Protein AF-A0A3D0MX48-F1 (afdb_monomer_lite)

Structure (mmCIF, N/CA/C/O backbone):
data_AF-A0A3D0MX48-F1
#
_entry.id   AF-A0A3D0MX48-F1
#
loop_
_atom_site.group_PDB
_atom_site.id
_atom_site.type_symbol
_atom_site.label_atom_id
_atom_site.label_alt_id
_atom_site.label_comp_id
_atom_site.label_asym_id
_atom_site.label_entity_id
_atom_site.label_seq_id
_atom_site.pdbx_PDB_ins_code
_atom_site.Cartn_x
_atom_site.Cartn_y
_atom_site.Cartn_z
_atom_site.occupancy
_atom_site.B_iso_or_equiv
_atom_site.auth_seq_id
_atom_site.auth_comp_id
_atom_site.auth_asym_id
_atom_site.auth_atom_id
_atom_site.pdbx_PDB_model_num
ATOM 1 N N . MET A 1 1 ? 54.622 -23.411 45.829 1.00 45.81 1 MET A N 1
ATOM 2 C CA . MET A 1 1 ? 53.976 -22.982 44.569 1.00 45.81 1 MET A CA 1
ATOM 3 C C . MET A 1 1 ? 52.462 -23.041 44.760 1.00 45.81 1 MET A C 1
ATOM 5 O O . MET A 1 1 ? 51.893 -24.121 44.685 1.00 45.81 1 MET A O 1
ATOM 9 N N . LYS A 1 2 ? 51.824 -21.923 45.138 1.00 39.81 2 LYS A N 1
ATOM 10 C CA . LYS A 1 2 ? 50.362 -21.826 45.314 1.00 39.81 2 LYS A CA 1
ATOM 11 C C . LYS A 1 2 ? 49.755 -21.328 43.997 1.00 39.81 2 LYS A C 1
ATOM 13 O O . LYS A 1 2 ? 50.201 -20.307 43.486 1.00 39.81 2 LYS A O 1
ATOM 18 N N . LYS A 1 3 ? 48.809 -22.085 43.435 1.00 43.53 3 LYS A N 1
ATOM 19 C CA . LYS A 1 3 ? 48.098 -21.767 42.186 1.00 43.53 3 LYS A CA 1
ATOM 20 C C . LYS A 1 3 ? 47.112 -20.619 42.439 1.00 43.53 3 LYS A C 1
ATOM 22 O O . LYS A 1 3 ? 46.356 -20.682 43.404 1.00 43.53 3 LYS A O 1
ATOM 27 N N . GLY A 1 4 ? 47.163 -19.579 41.609 1.00 43.06 4 GLY A N 1
ATOM 28 C CA . GLY A 1 4 ? 46.211 -18.468 41.624 1.00 43.06 4 GLY A CA 1
ATOM 29 C C . GLY A 1 4 ? 44.912 -18.845 40.911 1.00 43.06 4 GLY A C 1
ATOM 30 O O . GLY A 1 4 ? 44.951 -19.465 39.850 1.00 43.06 4 GLY A O 1
ATOM 31 N N . ASN A 1 5 ? 43.776 -18.471 41.500 1.00 51.56 5 ASN A N 1
ATOM 32 C CA . ASN A 1 5 ? 42.462 -18.565 40.871 1.00 51.56 5 ASN A CA 1
ATOM 33 C C . ASN A 1 5 ? 42.188 -17.255 40.125 1.00 51.56 5 ASN A C 1
ATOM 35 O O . ASN A 1 5 ? 42.058 -16.209 40.759 1.00 51.56 5 ASN A O 1
ATOM 39 N N . TYR A 1 6 ? 42.090 -17.312 38.798 1.00 53.03 6 TYR A N 1
ATOM 40 C CA . TYR A 1 6 ? 41.598 -16.199 37.988 1.00 53.03 6 TYR A CA 1
ATOM 41 C C . TYR A 1 6 ? 40.082 -16.332 37.832 1.00 53.03 6 TYR A C 1
ATOM 43 O O . TYR A 1 6 ? 39.585 -17.303 37.265 1.00 53.03 6 TYR A O 1
ATOM 51 N N . PHE A 1 7 ? 39.358 -15.358 38.377 1.00 49.44 7 PHE A N 1
ATOM 52 C CA . PHE A 1 7 ? 37.918 -15.186 38.218 1.00 49.44 7 PHE A CA 1
ATOM 53 C C . PHE A 1 7 ? 37.677 -14.535 36.845 1.00 49.44 7 PHE A C 1
ATOM 55 O O . PHE A 1 7 ? 38.072 -13.390 36.634 1.00 49.44 7 PHE A O 1
ATOM 62 N N . PHE A 1 8 ? 37.097 -15.267 35.894 1.00 47.69 8 PHE A N 1
ATOM 63 C CA . PHE A 1 8 ? 36.693 -14.733 34.587 1.00 47.69 8 PHE A CA 1
ATOM 64 C C . PHE A 1 8 ? 35.254 -14.205 34.707 1.00 47.69 8 PHE A C 1
ATOM 66 O O . PHE A 1 8 ? 34.365 -15.002 35.019 1.00 47.69 8 PHE A O 1
ATOM 73 N N . PRO A 1 9 ? 34.972 -12.906 34.498 1.00 51.47 9 PRO A N 1
ATOM 74 C CA . PRO A 1 9 ? 33.598 -12.433 34.464 1.00 51.47 9 PRO A CA 1
ATOM 75 C C . PRO A 1 9 ? 32.970 -12.868 33.136 1.00 51.47 9 PRO A C 1
ATOM 77 O O . PRO A 1 9 ? 33.475 -12.566 32.055 1.00 51.47 9 PRO A O 1
ATOM 80 N N . PHE A 1 10 ? 31.877 -13.618 33.228 1.00 46.97 10 PHE A N 1
ATOM 81 C CA . PHE A 1 10 ? 31.056 -14.009 32.090 1.00 46.97 10 PHE A CA 1
ATOM 82 C C . PHE A 1 10 ? 30.298 -12.765 31.604 1.00 46.97 10 PHE A C 1
ATOM 84 O O . PHE A 1 10 ? 29.353 -12.314 32.250 1.00 46.97 10 PHE A O 1
ATOM 91 N N . LEU A 1 11 ? 30.756 -12.164 30.504 1.00 47.59 11 LEU A N 1
ATOM 92 C CA . LEU A 1 11 ? 30.040 -11.092 29.820 1.00 47.59 11 LEU A CA 1
ATOM 93 C C . LEU A 1 11 ? 28.787 -11.709 29.183 1.00 47.59 11 LEU A C 1
ATOM 95 O O . LEU A 1 11 ? 28.877 -12.444 28.201 1.00 47.59 11 LEU A O 1
ATOM 99 N N . LEU A 1 12 ? 27.624 -11.455 29.780 1.00 47.31 12 LEU A N 1
ATOM 100 C CA . LEU A 1 12 ? 26.335 -11.889 29.253 1.00 47.31 12 LEU A CA 1
ATOM 101 C C . LEU A 1 12 ? 26.026 -11.050 28.003 1.00 47.31 12 LEU A C 1
ATOM 103 O O . LEU A 1 12 ? 25.605 -9.899 28.100 1.00 47.31 12 LEU A O 1
ATOM 107 N N . LEU A 1 13 ? 26.301 -11.606 26.822 1.00 46.66 13 LEU A N 1
ATOM 108 C CA . LEU A 1 13 ? 25.904 -11.020 25.545 1.00 46.66 13 LEU A CA 1
ATOM 109 C C . LEU A 1 13 ? 24.378 -11.155 25.428 1.00 46.66 13 LEU A C 1
ATOM 111 O O . LEU A 1 13 ? 23.859 -12.251 25.217 1.00 46.66 13 LEU A O 1
ATOM 115 N N . PHE A 1 14 ? 23.649 -10.057 25.610 1.00 49.59 14 PHE A N 1
ATOM 116 C CA . PHE A 1 14 ? 22.214 -10.013 25.347 1.00 49.59 14 PHE A CA 1
ATOM 117 C C . PHE A 1 14 ? 22.020 -10.004 23.825 1.00 49.59 14 PHE A C 1
ATOM 119 O O . PHE A 1 14 ? 22.127 -8.964 23.178 1.00 49.59 14 PHE A O 1
ATOM 126 N N . ALA A 1 15 ? 21.825 -11.181 23.231 1.00 49.38 15 ALA A N 1
ATOM 127 C CA . ALA A 1 15 ? 21.441 -11.288 21.832 1.00 49.38 15 ALA A CA 1
ATOM 1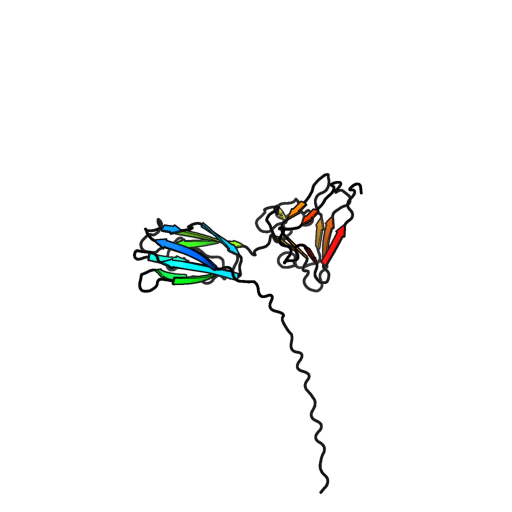28 C C . ALA A 1 15 ? 20.004 -10.765 21.692 1.00 49.38 15 ALA A C 1
ATOM 130 O O . ALA A 1 15 ? 19.046 -11.443 22.061 1.00 49.38 15 ALA A O 1
ATOM 131 N N . LEU A 1 16 ? 19.861 -9.538 21.187 1.00 45.16 16 LEU A N 1
ATOM 132 C CA . LEU A 1 16 ? 18.598 -9.039 20.655 1.00 45.16 16 LEU A CA 1
ATOM 133 C C . LEU A 1 16 ? 18.240 -9.907 19.446 1.00 45.16 16 LEU A C 1
ATOM 135 O O . LEU A 1 16 ? 18.724 -9.687 18.337 1.00 45.16 16 LEU A O 1
ATOM 139 N N . PHE A 1 17 ? 17.417 -10.925 19.674 1.00 40.16 17 PHE A N 1
ATOM 140 C CA . PHE A 1 17 ? 16.730 -11.625 18.602 1.00 40.16 17 PHE A CA 1
ATOM 141 C C . PHE A 1 17 ? 15.683 -10.667 18.030 1.00 40.16 17 PHE A C 1
ATOM 143 O O . PHE A 1 17 ? 14.542 -10.636 18.479 1.00 40.16 17 PHE A O 1
ATOM 150 N N . PHE A 1 18 ? 16.075 -9.864 17.040 1.00 45.44 18 PHE A N 1
ATOM 151 C CA . PHE A 1 18 ? 15.107 -9.326 16.096 1.00 45.44 18 PHE A CA 1
ATOM 152 C C . PHE A 1 18 ? 14.572 -10.522 15.315 1.00 45.44 18 PHE A C 1
ATOM 154 O O . PHE A 1 18 ? 15.223 -11.028 14.404 1.00 45.44 18 PHE A O 1
ATOM 161 N N . SER A 1 19 ? 13.409 -11.029 15.713 1.00 38.38 19 SER A N 1
ATOM 162 C CA . SER A 1 19 ? 12.614 -11.915 14.873 1.00 38.38 19 SER A CA 1
ATOM 163 C C . SER A 1 19 ? 12.242 -11.130 13.617 1.00 38.38 19 SER A C 1
ATOM 165 O O . SER A 1 19 ? 11.281 -10.364 13.612 1.00 38.38 19 SER A O 1
ATOM 167 N N . SER A 1 20 ? 13.052 -11.265 12.565 1.00 40.75 20 SER A N 1
ATOM 168 C CA . SER A 1 20 ? 12.705 -10.785 11.236 1.00 40.75 20 SER A CA 1
ATOM 169 C C . SER A 1 20 ? 11.479 -11.570 10.798 1.00 40.75 20 SER A C 1
ATOM 171 O O . SER A 1 20 ? 11.572 -12.770 10.529 1.00 40.75 20 SER A O 1
ATOM 173 N N . ASN A 1 21 ? 10.325 -10.908 10.772 1.00 39.50 21 ASN A N 1
ATOM 174 C CA . ASN A 1 21 ? 9.162 -11.431 10.078 1.00 39.50 21 ASN A CA 1
ATOM 175 C C . ASN A 1 21 ? 9.608 -11.712 8.641 1.00 39.50 21 ASN A C 1
ATOM 177 O O . ASN A 1 21 ? 9.997 -10.793 7.922 1.00 39.50 21 ASN A O 1
ATOM 181 N N . LEU A 1 22 ? 9.625 -12.986 8.252 1.00 40.41 22 LEU A N 1
ATOM 182 C CA . LEU A 1 22 ? 9.816 -13.377 6.864 1.00 40.41 22 LEU A CA 1
ATOM 183 C C . LEU A 1 22 ? 8.555 -12.935 6.116 1.00 40.41 22 LEU A C 1
ATOM 185 O O . LEU A 1 22 ? 7.595 -13.691 6.003 1.00 40.41 22 LEU A O 1
ATOM 189 N N . ALA A 1 23 ? 8.526 -11.683 5.662 1.00 47.00 23 ALA A N 1
ATOM 190 C CA . ALA A 1 23 ? 7.620 -11.294 4.600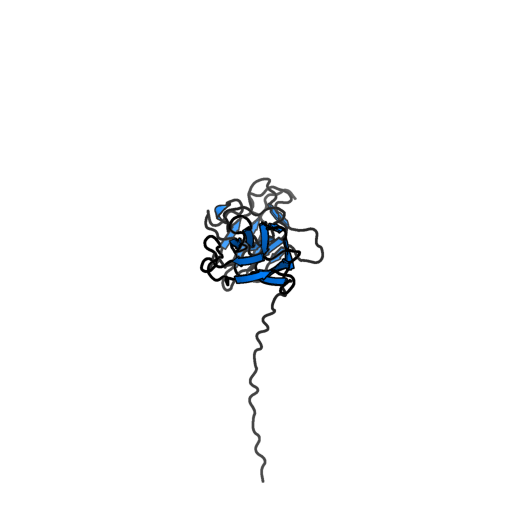 1.00 47.00 23 ALA A CA 1
ATOM 191 C C . ALA A 1 23 ? 8.098 -12.039 3.349 1.00 47.00 23 ALA A C 1
ATOM 193 O O . ALA A 1 23 ? 9.225 -11.840 2.892 1.00 47.00 23 ALA A O 1
ATOM 194 N N . PHE A 1 24 ? 7.289 -12.967 2.843 1.00 52.50 24 PHE A N 1
ATOM 195 C CA . PHE A 1 24 ? 7.551 -13.569 1.544 1.00 52.50 24 PHE A CA 1
ATOM 196 C C . PHE A 1 24 ? 7.502 -12.448 0.499 1.00 52.50 24 PHE A C 1
ATOM 198 O O . PHE A 1 24 ? 6.452 -11.849 0.295 1.00 52.50 24 PHE A O 1
ATOM 205 N N . SER A 1 25 ? 8.640 -12.141 -0.125 1.00 70.69 25 SER A N 1
ATOM 206 C CA . SER A 1 25 ? 8.693 -11.241 -1.281 1.00 70.69 25 SER A CA 1
ATOM 207 C C . SER A 1 25 ? 7.967 -11.917 -2.443 1.00 70.69 25 SER A C 1
ATOM 209 O O . SER A 1 25 ? 8.373 -13.005 -2.868 1.00 70.69 25 SER A O 1
ATOM 211 N N . THR A 1 26 ? 6.882 -11.318 -2.940 1.00 88.19 26 THR A N 1
ATOM 212 C CA . THR A 1 26 ? 6.223 -11.815 -4.152 1.00 88.19 26 THR A CA 1
ATOM 213 C C . THR A 1 26 ? 7.023 -11.351 -5.362 1.00 88.19 26 THR A C 1
ATOM 215 O O . THR A 1 26 ? 7.429 -10.192 -5.440 1.00 88.19 26 THR A O 1
ATOM 218 N N . ILE A 1 27 ? 7.262 -12.251 -6.320 1.00 94.81 27 ILE A N 1
ATOM 219 C CA . ILE A 1 27 ? 7.874 -11.892 -7.603 1.00 94.81 27 ILE A CA 1
ATOM 220 C C . ILE A 1 27 ? 6.762 -11.636 -8.618 1.00 94.81 27 ILE A C 1
ATOM 222 O O . ILE A 1 27 ? 6.051 -12.561 -9.013 1.00 94.81 27 ILE A O 1
ATOM 226 N N . HIS A 1 28 ? 6.652 -10.397 -9.086 1.00 95.50 28 HIS A N 1
ATOM 227 C CA . HIS A 1 28 ? 5.746 -10.000 -10.164 1.00 95.50 28 HIS A CA 1
ATOM 228 C C . HIS A 1 28 ? 6.514 -9.929 -11.477 1.00 95.50 28 HIS A C 1
ATOM 230 O O . HIS A 1 28 ? 7.563 -9.296 -11.540 1.00 95.50 28 HIS A O 1
ATOM 236 N N . THR A 1 29 ? 6.016 -10.570 -12.535 1.00 98.50 29 THR A N 1
ATOM 237 C CA . THR A 1 29 ? 6.703 -10.582 -13.838 1.00 98.50 29 THR A CA 1
ATOM 238 C C . THR A 1 29 ? 6.063 -9.600 -14.814 1.00 98.50 29 THR A C 1
ATOM 240 O O . THR A 1 29 ? 4.853 -9.638 -15.024 1.00 98.50 29 THR A O 1
ATOM 243 N N . ILE A 1 30 ? 6.895 -8.771 -15.443 1.00 98.75 30 ILE A N 1
ATOM 244 C CA . ILE A 1 30 ? 6.555 -7.887 -16.557 1.00 98.75 30 ILE A CA 1
ATOM 245 C C . ILE A 1 30 ? 7.283 -8.398 -17.800 1.00 98.75 30 ILE A C 1
ATOM 247 O O . ILE A 1 30 ? 8.513 -8.369 -17.871 1.00 98.75 30 ILE A O 1
ATOM 251 N N . ASN A 1 31 ? 6.530 -8.857 -18.793 1.00 98.75 31 ASN A N 1
ATOM 252 C CA . ASN A 1 31 ? 7.082 -9.286 -20.073 1.00 98.75 31 ASN A CA 1
ATOM 253 C C . ASN A 1 31 ? 7.457 -8.072 -20.933 1.00 98.75 31 ASN A C 1
ATOM 255 O O . ASN A 1 31 ? 6.715 -7.090 -20.987 1.00 98.75 31 ASN A O 1
ATOM 259 N N . VAL A 1 32 ? 8.601 -8.159 -21.613 1.00 98.69 32 VAL A N 1
ATOM 260 C CA . VAL A 1 32 ? 9.170 -7.105 -22.461 1.00 98.69 32 VAL A CA 1
ATOM 261 C C . VAL A 1 32 ? 9.282 -7.630 -23.895 1.00 98.69 32 VAL A C 1
ATOM 263 O O . VAL A 1 32 ? 10.135 -8.471 -24.188 1.00 98.69 32 VAL A O 1
ATOM 266 N N . SER A 1 33 ? 8.407 -7.150 -24.777 1.00 97.94 33 SER A N 1
ATOM 267 C CA . SER A 1 33 ? 8.339 -7.542 -26.198 1.00 97.94 33 SER A CA 1
ATOM 268 C C . SER A 1 33 ? 7.567 -6.524 -27.012 1.00 97.94 33 SER A C 1
ATOM 270 O O . SER A 1 33 ? 6.744 -5.801 -26.458 1.00 97.94 33 SER A O 1
ATOM 272 N N . SER A 1 34 ? 7.725 -6.543 -28.338 1.00 95.00 34 SER A N 1
ATOM 273 C CA . SER A 1 34 ? 6.809 -5.856 -29.267 1.00 95.00 34 SER A CA 1
ATOM 274 C C . SER A 1 34 ? 6.551 -4.376 -28.923 1.00 95.00 34 SER A C 1
ATOM 276 O O . SER A 1 34 ? 5.456 -3.861 -29.139 1.00 95.00 34 SER A O 1
ATOM 278 N N . ASN A 1 35 ? 7.565 -3.687 -28.388 1.00 96.81 35 ASN A N 1
ATOM 279 C CA . ASN A 1 35 ? 7.497 -2.301 -27.905 1.00 96.81 35 ASN A CA 1
ATOM 280 C C . ASN A 1 35 ? 6.476 -2.058 -26.770 1.00 96.81 35 ASN A C 1
ATOM 282 O O . ASN A 1 35 ? 5.952 -0.953 -26.645 1.00 96.81 35 ASN A O 1
ATOM 286 N N . VAL A 1 36 ? 6.184 -3.069 -25.947 1.00 98.00 36 VAL A N 1
ATOM 287 C CA . VAL A 1 36 ? 5.190 -3.021 -24.863 1.00 98.00 36 VAL A CA 1
ATOM 288 C C . VAL A 1 36 ? 5.721 -3.722 -23.605 1.00 98.00 36 VAL A C 1
ATOM 290 O O . VAL A 1 36 ? 6.440 -4.722 -23.681 1.00 98.00 36 VAL A O 1
ATOM 293 N N . PHE A 1 37 ? 5.356 -3.192 -22.436 1.00 98.75 37 PHE A N 1
ATOM 294 C CA . PHE A 1 37 ? 5.479 -3.880 -21.150 1.00 98.75 37 PHE A CA 1
ATOM 295 C C . PHE A 1 37 ? 4.153 -4.573 -20.821 1.00 98.75 37 PHE A C 1
ATOM 297 O O . PHE A 1 37 ? 3.092 -3.982 -21.001 1.00 98.75 37 PHE A O 1
ATOM 304 N N . THR A 1 38 ? 4.168 -5.831 -20.381 1.00 98.31 38 THR A N 1
ATOM 305 C CA . THR A 1 38 ? 2.930 -6.560 -20.055 1.00 98.31 38 THR A CA 1
ATOM 306 C C . THR A 1 38 ? 3.030 -7.270 -18.702 1.00 98.31 38 THR A C 1
ATOM 308 O O . THR A 1 38 ? 3.776 -8.247 -18.603 1.00 98.31 38 THR A O 1
ATOM 311 N N . PRO A 1 39 ? 2.258 -6.843 -17.685 1.00 98.44 39 PRO A N 1
ATOM 312 C CA . PRO A 1 39 ? 1.391 -5.656 -17.691 1.00 98.44 39 PRO A CA 1
ATOM 313 C C . PRO A 1 39 ? 2.201 -4.344 -17.765 1.00 98.44 39 PRO A C 1
ATOM 315 O O . PRO A 1 39 ? 3.358 -4.305 -17.355 1.00 98.44 39 PRO A O 1
ATOM 318 N N . ASP A 1 40 ? 1.595 -3.279 -18.290 1.00 97.00 40 ASP A N 1
ATOM 319 C CA . ASP A 1 40 ? 2.146 -1.914 -18.289 1.00 97.00 40 ASP A CA 1
ATOM 320 C C . ASP A 1 40 ? 1.737 -1.123 -17.036 1.00 97.00 40 ASP A C 1
ATOM 322 O O . ASP A 1 40 ? 2.347 -0.108 -16.717 1.00 97.00 40 ASP A O 1
ATOM 326 N N . ASN A 1 41 ? 0.743 -1.599 -16.286 1.00 96.31 41 ASN A N 1
ATOM 327 C CA . ASN A 1 41 ? 0.375 -1.096 -14.971 1.00 96.31 41 ASN A CA 1
ATOM 328 C C . ASN A 1 41 ? 0.380 -2.238 -13.953 1.00 96.31 41 ASN A C 1
ATOM 330 O O . ASN A 1 41 ? -0.336 -3.227 -14.116 1.00 96.31 41 ASN A O 1
ATOM 334 N N . LEU A 1 42 ? 1.179 -2.097 -12.900 1.00 95.56 42 LEU A N 1
ATOM 335 C CA . LEU A 1 42 ? 1.347 -3.123 -11.880 1.00 95.56 42 LEU A CA 1
ATOM 336 C C . LEU A 1 42 ? 1.206 -2.515 -10.482 1.00 95.56 42 LEU A C 1
ATOM 338 O O . LEU A 1 42 ? 1.859 -1.528 -10.155 1.00 95.56 42 LEU A O 1
ATOM 342 N N . ASN A 1 43 ? 0.383 -3.134 -9.639 1.00 89.19 43 ASN A N 1
ATOM 343 C CA . ASN A 1 43 ? 0.310 -2.810 -8.216 1.00 89.19 43 ASN A CA 1
ATOM 344 C C . ASN A 1 43 ? 1.124 -3.840 -7.433 1.00 89.19 43 ASN A C 1
ATOM 346 O O . ASN A 1 43 ? 0.958 -5.041 -7.642 1.00 89.19 43 ASN A O 1
ATOM 350 N N . VAL A 1 44 ? 1.983 -3.364 -6.539 1.00 89.50 44 VAL A N 1
ATOM 351 C CA . VAL A 1 44 ? 2.876 -4.193 -5.720 1.00 89.50 44 VAL A CA 1
ATOM 352 C C . VAL A 1 44 ? 2.911 -3.684 -4.287 1.00 89.50 44 VAL A C 1
ATOM 354 O O . VAL A 1 44 ? 2.411 -2.598 -3.976 1.00 89.50 44 VAL A O 1
ATOM 357 N N . ILE A 1 45 ? 3.527 -4.463 -3.409 1.00 88.25 45 ILE A N 1
ATOM 358 C CA . ILE A 1 45 ? 3.771 -4.089 -2.022 1.00 88.25 45 ILE A CA 1
ATOM 359 C C . ILE A 1 45 ? 5.271 -3.853 -1.818 1.00 88.25 45 ILE A C 1
ATOM 361 O O . ILE A 1 45 ? 6.103 -4.512 -2.436 1.00 88.25 45 ILE A O 1
ATOM 365 N N . VAL A 1 46 ? 5.637 -2.908 -0.952 1.00 86.50 46 VAL A N 1
ATOM 366 C CA . VAL A 1 46 ? 7.023 -2.725 -0.503 1.00 86.50 46 VAL A CA 1
ATOM 367 C C . VAL A 1 46 ? 7.565 -4.051 0.042 1.00 86.50 46 VAL A C 1
ATOM 369 O O . VAL A 1 46 ? 6.983 -4.662 0.934 1.00 86.50 46 VAL A O 1
ATOM 372 N N . GLY A 1 47 ? 8.694 -4.489 -0.504 1.00 86.31 47 GLY A N 1
ATOM 373 C CA . GLY A 1 47 ? 9.311 -5.790 -0.271 1.00 86.31 47 GLY A CA 1
ATOM 374 C C . GLY A 1 47 ? 9.131 -6.771 -1.432 1.00 86.31 47 GLY A C 1
ATOM 375 O O . GLY A 1 47 ? 9.894 -7.734 -1.514 1.00 86.31 47 GLY A O 1
ATOM 376 N N . ASP A 1 48 ? 8.187 -6.539 -2.348 1.00 92.38 48 ASP A N 1
ATOM 377 C CA . ASP A 1 48 ? 8.043 -7.337 -3.567 1.00 92.38 48 ASP A CA 1
ATOM 378 C C . ASP A 1 48 ? 9.211 -7.114 -4.537 1.00 92.38 48 ASP A C 1
ATOM 380 O O . ASP A 1 48 ? 9.891 -6.085 -4.528 1.00 92.38 48 ASP A O 1
ATOM 384 N N . THR A 1 49 ? 9.417 -8.091 -5.417 1.00 96.25 49 THR A N 1
ATOM 385 C CA . THR A 1 49 ? 10.375 -8.006 -6.520 1.00 96.25 49 THR A CA 1
ATOM 386 C C . THR A 1 49 ? 9.628 -7.901 -7.846 1.00 96.25 49 THR A C 1
ATOM 388 O O . THR A 1 49 ? 8.796 -8.746 -8.171 1.00 96.25 49 THR A O 1
ATOM 391 N N . VAL A 1 50 ? 9.951 -6.895 -8.653 1.00 98.25 50 VAL A N 1
ATOM 392 C CA . VAL A 1 50 ? 9.480 -6.772 -10.036 1.00 98.25 50 VAL A CA 1
ATOM 393 C C . VAL A 1 50 ? 10.539 -7.347 -10.968 1.00 98.25 50 VAL A C 1
ATOM 395 O O . VAL A 1 50 ? 11.651 -6.830 -11.059 1.00 98.25 50 VAL A O 1
ATOM 398 N N . ARG A 1 51 ? 10.193 -8.425 -11.672 1.00 98.56 51 ARG A N 1
ATOM 399 C CA . ARG A 1 51 ? 11.026 -9.074 -12.682 1.00 98.56 51 ARG A CA 1
ATOM 400 C C . ARG A 1 51 ? 10.609 -8.620 -14.072 1.00 98.56 51 ARG A C 1
ATOM 402 O O . ARG A 1 51 ? 9.547 -8.994 -14.560 1.00 98.56 51 ARG A O 1
ATOM 409 N N . PHE A 1 52 ? 11.486 -7.903 -14.753 1.00 98.81 52 PHE A N 1
ATOM 410 C CA . PHE A 1 52 ? 11.383 -7.680 -16.186 1.00 98.81 52 PHE A CA 1
ATOM 411 C C . PHE A 1 52 ? 11.934 -8.903 -16.917 1.00 98.81 52 PHE A C 1
ATOM 413 O O . PHE A 1 52 ? 13.086 -9.288 -16.719 1.00 98.81 52 PHE A O 1
ATOM 420 N N . GLN A 1 53 ? 11.107 -9.520 -17.756 1.00 98.75 53 GLN A N 1
ATOM 421 C CA . GLN A 1 53 ? 11.434 -10.713 -18.528 1.00 98.75 53 GLN A CA 1
ATOM 422 C C . GLN A 1 53 ? 11.430 -10.362 -20.015 1.00 98.75 53 GLN A C 1
ATOM 424 O O . GLN A 1 53 ? 10.385 -10.081 -20.598 1.00 98.75 53 GLN A O 1
ATOM 429 N N . TRP A 1 54 ? 12.600 -10.393 -20.644 1.00 98.69 54 TRP A N 1
ATOM 430 C CA . TRP A 1 54 ? 12.719 -10.252 -22.089 1.00 98.69 54 TRP A CA 1
ATOM 431 C C . TRP A 1 54 ? 12.068 -11.439 -22.792 1.00 98.69 54 TRP A C 1
ATOM 433 O O . TRP A 1 54 ? 12.289 -12.593 -22.404 1.00 98.69 54 TRP A O 1
ATOM 443 N N . ILE A 1 55 ? 11.307 -11.137 -23.840 1.00 98.56 55 ILE A N 1
ATOM 444 C CA . ILE A 1 55 ? 10.679 -12.119 -24.721 1.00 98.56 55 ILE A CA 1
ATOM 445 C C . ILE A 1 55 ? 11.225 -11.976 -26.147 1.00 98.56 55 ILE A C 1
ATOM 447 O O . ILE A 1 55 ? 11.648 -12.971 -26.733 1.00 98.56 55 ILE A O 1
ATOM 451 N N . ASP A 1 56 ? 11.253 -10.758 -26.700 1.00 97.62 56 ASP A N 1
ATOM 452 C CA . ASP A 1 56 ? 11.794 -10.483 -28.035 1.00 97.62 56 ASP A CA 1
ATOM 453 C C . ASP A 1 56 ? 12.334 -9.050 -28.188 1.00 97.62 56 ASP A C 1
ATOM 455 O O . ASP A 1 56 ? 12.214 -8.212 -27.296 1.00 97.62 56 ASP A O 1
ATOM 459 N N . GLY A 1 57 ? 12.988 -8.787 -29.324 1.00 96.69 57 GLY A N 1
ATOM 460 C CA . GLY A 1 57 ? 13.458 -7.452 -29.696 1.00 96.69 57 GLY A CA 1
ATOM 461 C C . GLY A 1 57 ? 14.692 -6.966 -28.930 1.00 96.69 57 GLY A C 1
ATOM 462 O O . GLY A 1 57 ? 15.416 -7.737 -28.300 1.00 96.69 57 GLY A O 1
ATOM 463 N N . PHE A 1 58 ? 14.949 -5.664 -29.021 1.00 97.62 58 PHE A N 1
ATOM 464 C CA . PHE A 1 58 ? 15.932 -4.960 -28.199 1.00 97.62 58 PHE A CA 1
ATOM 465 C C . PHE A 1 58 ? 15.210 -3.841 -27.461 1.00 97.62 58 PHE A C 1
ATOM 467 O O . PHE A 1 58 ? 14.632 -2.952 -28.089 1.00 97.62 58 PHE A O 1
ATOM 474 N N . HIS A 1 59 ? 15.250 -3.881 -26.136 1.00 98.50 59 HIS A N 1
ATOM 475 C CA . HIS A 1 59 ? 14.553 -2.929 -25.282 1.00 98.50 59 HIS A CA 1
ATOM 476 C C . HIS A 1 59 ? 15.437 -2.514 -24.104 1.00 98.50 59 HIS A C 1
ATOM 478 O O . HIS A 1 59 ? 16.512 -3.071 -23.883 1.00 98.50 59 HIS A O 1
ATOM 484 N N . THR A 1 60 ? 14.961 -1.551 -23.324 1.00 98.69 60 THR A N 1
ATOM 485 C CA . THR A 1 60 ? 15.461 -1.268 -21.978 1.00 98.69 60 THR A CA 1
ATOM 486 C C . THR A 1 60 ? 14.289 -1.213 -21.002 1.00 98.69 60 THR A C 1
ATOM 488 O O . THR A 1 60 ? 13.131 -1.093 -21.410 1.00 98.69 60 THR A O 1
ATOM 491 N N . THR A 1 61 ? 14.591 -1.315 -19.715 1.00 98.69 61 THR A N 1
ATOM 492 C CA . THR A 1 61 ? 13.728 -0.861 -18.626 1.00 98.69 61 THR A CA 1
ATOM 493 C C . THR A 1 61 ? 14.502 0.197 -17.854 1.00 98.69 61 THR A C 1
ATOM 495 O O . THR A 1 61 ? 15.579 -0.073 -17.324 1.00 98.69 61 THR A O 1
ATOM 498 N N . THR A 1 62 ? 13.982 1.418 -17.860 1.00 98.81 62 THR A N 1
ATOM 499 C CA . THR A 1 62 ? 14.669 2.598 -17.342 1.00 98.81 62 THR A CA 1
ATOM 500 C C . THR A 1 62 ? 13.697 3.393 -16.482 1.00 98.81 62 THR A C 1
ATOM 502 O O . THR A 1 62 ? 12.658 3.841 -16.967 1.00 98.81 62 THR A O 1
ATOM 505 N N . CYS A 1 63 ? 14.037 3.582 -15.214 1.00 98.62 63 CYS A N 1
ATOM 506 C CA . CYS A 1 63 ? 13.339 4.450 -14.273 1.00 98.62 63 CYS A CA 1
ATOM 507 C C . CYS A 1 63 ? 14.370 5.340 -13.589 1.00 98.62 63 CYS A C 1
ATOM 509 O O . CYS A 1 63 ? 14.717 5.164 -12.421 1.00 98.62 63 CYS A O 1
ATOM 511 N N . ASP A 1 64 ? 14.890 6.279 -14.365 1.00 98.44 64 ASP A N 1
ATOM 512 C CA . ASP A 1 64 ? 15.833 7.279 -13.902 1.00 98.44 64 ASP A CA 1
ATOM 513 C C . ASP A 1 64 ? 15.563 8.573 -14.686 1.00 98.44 64 ASP A C 1
ATOM 515 O O . ASP A 1 64 ? 15.852 8.629 -15.890 1.00 98.44 64 ASP A O 1
ATOM 519 N N . PRO A 1 65 ? 15.018 9.624 -14.043 1.00 97.56 65 PRO A N 1
ATOM 520 C CA . PRO A 1 65 ? 14.734 10.890 -14.714 1.00 97.56 65 PRO A CA 1
ATOM 521 C C . PRO A 1 65 ? 15.989 11.580 -15.270 1.00 97.56 65 PRO A C 1
ATOM 523 O O . PRO A 1 65 ? 15.859 12.438 -16.145 1.00 97.56 65 PRO A O 1
ATOM 526 N N . MET A 1 66 ? 17.192 11.229 -14.797 1.00 97.75 66 MET A N 1
ATOM 527 C CA . MET A 1 66 ? 18.457 11.738 -15.336 1.00 97.75 66 MET A CA 1
ATOM 528 C C . MET A 1 66 ? 18.861 11.051 -16.645 1.00 97.75 66 MET A C 1
ATOM 530 O O . MET A 1 66 ? 19.586 11.650 -17.441 1.00 97.75 66 MET A O 1
ATOM 534 N N . ILE A 1 67 ? 18.393 9.823 -16.882 1.00 98.19 67 ILE A N 1
ATOM 535 C CA . ILE A 1 67 ? 18.700 9.031 -18.081 1.00 98.19 67 ILE A CA 1
ATOM 536 C C . ILE A 1 67 ? 17.572 9.131 -19.115 1.00 98.19 67 ILE A C 1
ATOM 538 O O . ILE A 1 67 ? 17.835 9.298 -20.307 1.00 98.19 67 ILE A O 1
ATOM 542 N N . LEU A 1 68 ? 16.315 9.038 -18.675 1.00 98.31 68 LEU A N 1
ATOM 543 C CA . LEU A 1 68 ? 15.134 9.100 -19.531 1.00 98.31 68 LEU A CA 1
ATOM 544 C C . LEU A 1 68 ? 14.137 10.120 -18.977 1.00 98.31 68 LEU A C 1
ATOM 546 O O . LEU A 1 68 ? 13.330 9.825 -18.093 1.00 98.31 68 LEU A O 1
ATOM 550 N N . ALA A 1 69 ? 14.191 11.337 -19.519 1.00 98.12 69 ALA A N 1
ATOM 551 C CA . ALA A 1 69 ? 13.334 12.436 -19.093 1.00 98.12 69 ALA A CA 1
ATOM 552 C C . ALA A 1 69 ? 11.841 12.075 -19.222 1.00 98.12 69 ALA A C 1
ATOM 554 O O . ALA A 1 69 ? 11.372 11.673 -20.290 1.00 98.12 69 ALA A O 1
ATOM 555 N N . GLY A 1 70 ? 11.097 12.266 -18.129 1.00 96.00 70 GLY A N 1
ATOM 556 C CA . GLY A 1 70 ? 9.675 11.925 -18.014 1.00 96.00 70 GLY A CA 1
ATOM 557 C C . GLY A 1 70 ? 9.396 10.620 -17.261 1.00 96.00 70 GLY A C 1
ATOM 558 O O . GLY A 1 70 ? 8.245 10.370 -16.917 1.00 96.00 70 GLY A O 1
ATOM 559 N N . THR A 1 71 ? 10.428 9.832 -16.948 1.00 98.50 71 THR A N 1
ATOM 560 C CA . THR A 1 71 ? 10.347 8.794 -15.910 1.00 98.50 71 THR A CA 1
ATOM 561 C C . THR A 1 71 ? 10.430 9.420 -14.514 1.00 98.50 71 THR A C 1
ATOM 563 O O . THR A 1 71 ? 10.847 10.572 -14.367 1.00 98.50 71 THR A O 1
ATOM 566 N N . SER A 1 72 ? 10.005 8.695 -13.480 1.00 97.88 72 SER A N 1
ATOM 567 C CA . SER A 1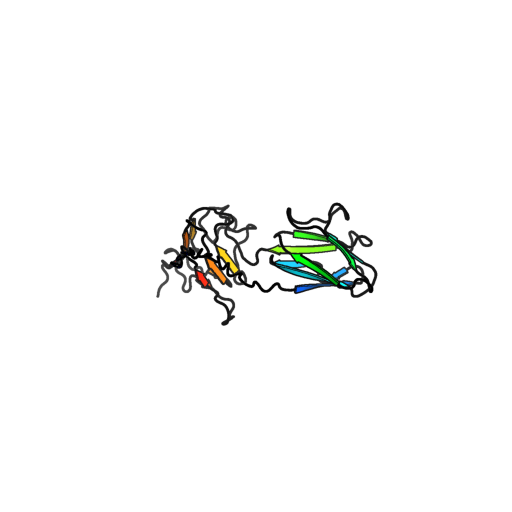 72 ? 10.051 9.170 -12.090 1.00 97.88 72 SER A CA 1
ATOM 568 C C . SER A 1 72 ? 9.963 8.017 -11.102 1.00 97.88 72 SER A C 1
ATOM 570 O O . SER A 1 72 ? 9.285 7.034 -11.375 1.00 97.88 72 SER A O 1
ATOM 572 N N . HIS A 1 73 ? 10.540 8.179 -9.918 1.00 97.19 73 HIS A N 1
ATOM 573 C CA . HIS A 1 73 ? 10.398 7.252 -8.797 1.00 97.19 73 HIS A CA 1
ATOM 574 C C . HIS A 1 73 ? 10.226 8.034 -7.482 1.00 97.19 73 HIS A C 1
ATOM 576 O O . HIS A 1 73 ? 10.561 9.225 -7.435 1.00 97.19 73 HIS A O 1
ATOM 582 N N . PRO A 1 74 ? 9.713 7.405 -6.408 1.00 92.31 74 PRO A N 1
ATOM 583 C CA . PRO A 1 74 ? 9.618 8.039 -5.097 1.00 92.31 74 PRO A CA 1
ATOM 584 C C . PRO A 1 74 ? 10.990 8.476 -4.564 1.00 92.31 74 PRO A C 1
ATOM 586 O O . PRO A 1 74 ? 12.021 7.862 -4.856 1.00 92.31 74 PRO A O 1
ATOM 589 N N . ILE A 1 75 ? 11.007 9.533 -3.746 1.00 86.56 75 ILE A N 1
ATOM 590 C CA . ILE A 1 75 ? 12.225 9.983 -3.059 1.00 86.56 75 ILE A CA 1
ATOM 591 C C . ILE A 1 75 ? 12.731 8.855 -2.155 1.00 86.56 75 ILE A C 1
ATOM 593 O O . ILE A 1 75 ? 11.970 8.296 -1.371 1.00 86.56 75 ILE A O 1
ATOM 597 N N . GLY A 1 76 ? 14.026 8.552 -2.251 1.00 86.00 76 GLY A N 1
ATOM 598 C CA . GLY A 1 76 ? 14.664 7.479 -1.487 1.00 86.00 76 GLY A CA 1
ATOM 599 C C . GLY A 1 76 ? 14.601 6.106 -2.156 1.00 86.00 76 GLY A C 1
ATOM 600 O O . GLY A 1 76 ? 15.249 5.189 -1.664 1.00 86.00 76 GLY A O 1
ATOM 601 N N . ALA A 1 77 ? 13.867 5.960 -3.265 1.00 92.75 77 ALA A N 1
ATOM 602 C CA . ALA A 1 77 ? 13.948 4.768 -4.096 1.00 92.75 77 ALA A CA 1
ATOM 603 C C . ALA A 1 77 ? 15.187 4.831 -4.998 1.00 92.75 77 ALA A C 1
ATOM 605 O O . ALA A 1 77 ? 15.504 5.898 -5.535 1.00 92.75 77 ALA A O 1
ATOM 606 N N . ASP A 1 78 ? 15.855 3.695 -5.192 1.00 95.94 78 ASP A N 1
ATOM 607 C CA . ASP A 1 78 ? 16.980 3.606 -6.122 1.00 95.94 78 ASP A CA 1
ATOM 608 C C . ASP A 1 78 ? 16.470 3.679 -7.576 1.00 95.94 78 ASP A C 1
ATOM 610 O O . ASP A 1 78 ? 15.527 2.949 -7.914 1.00 95.94 78 ASP A O 1
ATOM 614 N N . PRO A 1 79 ? 17.065 4.525 -8.443 1.00 97.94 79 PRO A N 1
ATOM 615 C CA . PRO A 1 79 ? 16.775 4.521 -9.874 1.00 97.94 79 PRO A CA 1
ATOM 616 C C . PRO A 1 79 ? 17.370 3.281 -10.556 1.00 97.94 79 PRO A C 1
ATOM 618 O O . PRO A 1 79 ? 18.280 2.637 -10.026 1.00 97.94 79 PRO A O 1
ATOM 621 N N . TRP A 1 80 ? 16.911 2.970 -11.770 1.00 98.69 80 TRP A N 1
ATOM 622 C CA . TRP A 1 80 ? 17.528 1.918 -12.582 1.00 98.69 80 TRP A CA 1
ATOM 623 C C . TRP A 1 80 ? 17.554 2.211 -14.079 1.00 98.69 80 TRP A C 1
ATOM 625 O O . TRP A 1 80 ? 16.717 2.938 -14.614 1.00 98.69 80 TRP A O 1
ATOM 635 N N . ASP A 1 81 ? 18.495 1.560 -14.759 1.00 98.69 81 ASP A N 1
ATOM 636 C CA . ASP A 1 81 ? 18.577 1.473 -16.213 1.00 98.69 81 ASP A CA 1
ATOM 637 C C . ASP A 1 81 ? 19.174 0.117 -16.609 1.00 98.69 81 ASP A C 1
ATOM 639 O O . ASP A 1 81 ? 20.285 -0.228 -16.197 1.00 98.69 81 ASP A O 1
ATOM 643 N N . ALA A 1 82 ? 18.425 -0.684 -17.365 1.00 98.56 82 ALA A N 1
ATOM 644 C CA . ALA A 1 82 ? 18.839 -2.028 -17.750 1.00 98.56 82 ALA A CA 1
ATOM 645 C C . ALA A 1 82 ? 18.436 -2.373 -19.185 1.00 98.56 82 ALA A C 1
ATOM 647 O O . ALA A 1 82 ? 17.304 -2.146 -19.612 1.00 98.56 82 ALA A O 1
ATOM 648 N N . VAL A 1 83 ? 19.360 -2.990 -19.925 1.00 98.56 83 VAL A N 1
ATOM 649 C CA . VAL A 1 83 ? 19.111 -3.518 -21.273 1.00 98.56 83 VAL A CA 1
ATOM 650 C C . VAL A 1 83 ? 18.344 -4.836 -21.191 1.00 98.56 83 VAL A C 1
ATOM 652 O O . VAL A 1 83 ? 18.747 -5.746 -20.471 1.00 98.56 83 VAL A O 1
ATOM 655 N N . MET A 1 84 ? 17.312 -4.981 -22.019 1.00 98.50 84 MET A N 1
ATOM 656 C CA . MET A 1 84 ? 16.517 -6.197 -22.187 1.00 98.50 84 MET A CA 1
ATOM 657 C C . MET A 1 84 ? 16.753 -6.768 -23.590 1.00 98.50 84 MET A C 1
ATOM 659 O O . MET A 1 84 ? 16.357 -6.177 -24.599 1.00 98.50 84 MET A O 1
ATOM 663 N N . SER A 1 85 ? 17.438 -7.909 -23.656 1.00 97.94 85 SER A N 1
ATOM 664 C CA . SER A 1 85 ? 17.817 -8.573 -24.908 1.00 97.94 85 SER A CA 1
ATOM 665 C C . SER A 1 85 ? 17.995 -10.079 -24.702 1.00 97.94 85 SER A C 1
ATOM 667 O O . SER A 1 85 ? 18.006 -10.559 -23.570 1.00 97.94 85 SER A O 1
ATOM 669 N N . SER A 1 86 ? 18.263 -10.831 -25.772 1.00 97.38 86 SER A N 1
ATOM 670 C CA . SER A 1 86 ? 18.643 -12.247 -25.655 1.00 97.38 86 SER A CA 1
ATOM 671 C C . SER A 1 86 ? 19.906 -12.477 -24.813 1.00 97.38 86 SER A C 1
ATOM 673 O O . SER A 1 86 ? 20.091 -13.565 -24.277 1.00 97.38 86 SER A O 1
ATOM 675 N N . GLY A 1 87 ? 20.793 -11.478 -24.715 1.00 97.50 87 GLY A N 1
ATOM 676 C CA . GLY A 1 87 ? 21.996 -11.533 -23.876 1.00 97.50 87 GLY A CA 1
ATOM 677 C C . GLY A 1 87 ? 21.758 -11.108 -22.424 1.00 97.50 87 GLY A C 1
ATOM 678 O O . GLY A 1 87 ? 22.559 -11.437 -21.554 1.00 97.50 87 GLY A O 1
ATOM 679 N N . THR A 1 88 ? 20.659 -10.401 -22.158 1.00 96.81 88 THR A N 1
ATOM 680 C CA . THR A 1 88 ? 20.271 -9.870 -20.843 1.00 96.81 88 THR A CA 1
ATOM 681 C C . THR A 1 88 ? 18.766 -10.077 -20.636 1.00 96.81 88 THR A C 1
ATOM 683 O O . THR A 1 88 ? 17.985 -9.125 -20.696 1.00 96.81 88 THR A O 1
ATOM 686 N N . PRO A 1 89 ? 18.319 -11.336 -20.469 1.00 97.88 89 PRO A N 1
ATOM 687 C CA . PRO A 1 89 ? 16.901 -11.651 -20.576 1.00 97.88 89 PRO A CA 1
ATOM 688 C C . PRO A 1 89 ? 16.094 -11.351 -19.309 1.00 97.88 89 PRO A C 1
ATOM 690 O O . PRO A 1 89 ? 14.868 -11.400 -19.351 1.00 97.88 89 PRO A O 1
ATOM 693 N N . ILE A 1 90 ? 16.755 -11.088 -18.180 1.00 98.44 90 ILE A N 1
ATOM 694 C CA . ILE A 1 90 ? 16.116 -10.863 -16.883 1.00 98.44 90 ILE A CA 1
ATOM 695 C C . ILE A 1 90 ? 16.755 -9.646 -16.222 1.00 98.44 90 ILE A C 1
ATOM 697 O O . ILE A 1 90 ? 17.980 -9.565 -16.129 1.00 98.44 90 ILE A O 1
ATOM 701 N N . TYR A 1 91 ? 15.913 -8.748 -15.720 1.00 98.69 91 TYR A N 1
ATOM 702 C CA . TYR A 1 91 ? 16.282 -7.711 -14.763 1.00 98.69 91 TYR A CA 1
ATOM 703 C C . TYR A 1 91 ? 15.291 -7.748 -13.595 1.00 98.69 91 TYR A C 1
ATOM 705 O O . TYR A 1 91 ? 14.094 -7.926 -13.809 1.00 98.69 91 TYR A O 1
ATOM 713 N N . GLU A 1 92 ? 15.776 -7.608 -12.365 1.00 98.31 92 GLU A N 1
ATOM 714 C CA . GLU A 1 92 ? 14.948 -7.636 -11.158 1.00 98.31 92 GLU A CA 1
ATOM 715 C C . GLU A 1 92 ? 15.155 -6.358 -10.351 1.00 98.31 92 GLU A C 1
ATOM 717 O O . GLU A 1 92 ? 16.285 -5.912 -10.156 1.00 98.31 92 GLU A O 1
ATOM 722 N N . TYR A 1 93 ? 14.050 -5.795 -9.871 1.00 98.00 93 TYR A N 1
ATOM 723 C CA . TYR A 1 93 ? 14.021 -4.620 -9.014 1.00 98.00 93 TYR A CA 1
ATOM 724 C C . TYR A 1 93 ? 13.262 -4.943 -7.729 1.00 98.00 93 TYR A C 1
ATOM 726 O O . TYR A 1 93 ? 12.096 -5.334 -7.780 1.00 98.00 93 TYR A O 1
ATOM 734 N N . VAL A 1 94 ? 13.913 -4.787 -6.576 1.00 96.06 94 VAL A N 1
ATOM 735 C CA . VAL A 1 94 ? 13.261 -4.939 -5.269 1.00 96.06 94 VAL A CA 1
ATOM 736 C C . VAL A 1 94 ? 12.647 -3.603 -4.882 1.00 96.06 94 VAL A C 1
ATOM 738 O O . VAL A 1 94 ? 13.346 -2.601 -4.761 1.00 96.06 94 VAL A O 1
ATOM 741 N N . VAL A 1 95 ? 11.337 -3.590 -4.668 1.00 94.81 95 VAL A N 1
ATOM 742 C CA . VAL A 1 95 ? 10.592 -2.373 -4.360 1.00 94.81 95 VAL A CA 1
ATOM 743 C C . VAL A 1 95 ? 10.733 -2.070 -2.876 1.00 94.81 95 VAL A C 1
ATOM 745 O O . VAL A 1 95 ? 10.161 -2.763 -2.044 1.00 94.81 95 VAL A O 1
ATOM 748 N N . THR A 1 96 ? 11.491 -1.038 -2.519 1.00 89.75 96 THR A N 1
ATOM 749 C CA . THR A 1 96 ? 11.790 -0.710 -1.110 1.00 89.75 96 THR A CA 1
ATOM 750 C C . THR A 1 96 ? 11.054 0.521 -0.594 1.00 89.75 96 THR A C 1
ATOM 752 O O . THR A 1 96 ? 10.958 0.703 0.618 1.00 89.75 96 THR A O 1
ATOM 755 N N . VAL A 1 97 ? 10.516 1.351 -1.491 1.00 87.06 97 VAL A N 1
ATOM 756 C CA . VAL A 1 97 ? 9.858 2.613 -1.139 1.00 87.06 97 VAL A CA 1
ATOM 757 C C . VAL A 1 97 ? 8.445 2.646 -1.726 1.00 87.06 97 VAL A C 1
ATOM 759 O O . VAL A 1 97 ? 8.268 2.324 -2.907 1.00 87.06 97 VAL A O 1
ATOM 762 N N . PRO A 1 98 ? 7.426 3.013 -0.934 1.00 84.88 98 PRO A N 1
ATOM 763 C CA . PRO A 1 98 ? 6.066 3.173 -1.434 1.00 84.88 98 PRO A CA 1
ATOM 764 C C . PRO A 1 98 ? 5.974 4.365 -2.396 1.00 84.88 98 PRO A C 1
ATOM 766 O O . PRO A 1 98 ? 6.730 5.331 -2.306 1.00 84.88 98 PRO A O 1
ATOM 769 N N . GLY A 1 99 ? 4.995 4.323 -3.291 1.00 85.50 99 GLY A N 1
ATOM 770 C CA . GLY A 1 99 ? 4.708 5.374 -4.259 1.00 85.50 99 GLY A CA 1
ATOM 771 C C . GLY A 1 99 ? 4.739 4.877 -5.700 1.00 85.50 99 GLY A C 1
ATOM 772 O O . GLY A 1 99 ? 4.763 3.676 -5.973 1.00 85.50 99 GLY A O 1
ATOM 773 N N . THR A 1 100 ? 4.687 5.822 -6.635 1.00 95.19 100 THR A N 1
ATOM 774 C CA . THR A 1 100 ? 4.565 5.533 -8.065 1.00 95.19 100 THR A CA 1
ATOM 775 C C . THR A 1 100 ? 5.918 5.610 -8.767 1.00 95.19 100 THR A C 1
ATOM 777 O O . THR A 1 100 ? 6.632 6.607 -8.655 1.00 95.19 100 THR A O 1
ATOM 780 N N . TYR A 1 101 ? 6.225 4.575 -9.544 1.00 98.31 101 TYR A N 1
ATOM 781 C CA . TYR A 1 101 ? 7.379 4.483 -10.429 1.00 98.31 101 TYR A CA 1
ATOM 782 C C . TYR A 1 101 ? 6.884 4.530 -11.872 1.00 98.31 101 TYR A C 1
ATOM 784 O O . TYR A 1 101 ? 6.147 3.641 -12.294 1.00 98.31 101 TYR A O 1
ATOM 792 N N . ILE A 1 102 ? 7.277 5.553 -12.622 1.00 98.50 102 ILE A N 1
ATOM 793 C CA . ILE A 1 102 ? 7.021 5.686 -14.057 1.00 98.50 102 ILE A CA 1
ATOM 794 C C . ILE A 1 102 ? 8.319 5.322 -14.760 1.00 98.50 102 ILE A C 1
ATOM 796 O O . ILE A 1 102 ? 9.315 6.023 -14.595 1.00 98.50 102 ILE A O 1
ATOM 800 N N . TYR A 1 103 ? 8.306 4.251 -15.545 1.00 98.81 103 TYR A N 1
ATOM 801 C CA . TYR A 1 103 ? 9.485 3.733 -16.232 1.00 98.81 103 TYR A CA 1
ATOM 802 C C . TYR A 1 103 ? 9.226 3.599 -17.735 1.00 98.81 103 TYR A C 1
ATOM 804 O O . TYR A 1 103 ? 8.087 3.637 -18.208 1.00 98.81 103 TYR A O 1
ATOM 812 N N . GLY A 1 104 ? 10.296 3.465 -18.510 1.00 98.62 104 GLY A N 1
ATOM 813 C CA . GLY A 1 104 ? 10.215 3.429 -19.961 1.00 98.62 104 GLY A CA 1
ATOM 814 C C . GLY A 1 104 ? 11.340 2.657 -20.621 1.00 98.62 104 GLY A C 1
ATOM 815 O O . GLY A 1 104 ? 12.334 2.297 -19.998 1.00 98.62 104 GLY A O 1
ATOM 816 N N . CYS A 1 105 ? 11.167 2.416 -21.914 1.00 98.69 105 CYS A N 1
ATOM 817 C CA . CYS A 1 105 ? 12.201 1.879 -22.786 1.00 98.69 105 CYS A CA 1
ATOM 818 C C . CYS A 1 105 ? 12.811 3.027 -23.594 1.00 98.69 105 CYS A C 1
ATOM 820 O O . CYS A 1 105 ? 12.110 3.659 -24.384 1.00 98.69 105 CYS A O 1
ATOM 822 N N . GLN A 1 106 ? 14.108 3.292 -23.428 1.00 98.50 106 GLN A N 1
ATOM 823 C CA . GLN A 1 106 ? 14.803 4.430 -24.043 1.00 98.50 106 GLN A CA 1
ATOM 824 C C . GLN A 1 106 ? 14.596 4.535 -25.567 1.00 98.50 106 GLN A C 1
ATOM 826 O O . GLN A 1 106 ? 14.165 5.596 -26.020 1.00 98.50 106 GLN A O 1
ATOM 831 N N . PRO A 1 107 ? 14.836 3.484 -26.384 1.00 97.44 107 PRO A N 1
ATOM 832 C CA . PRO A 1 107 ? 14.664 3.587 -27.836 1.00 97.44 107 PRO A CA 1
ATOM 833 C C . PRO A 1 107 ? 13.203 3.731 -28.292 1.00 97.44 107 PRO A C 1
ATOM 835 O O . PRO A 1 107 ? 12.965 4.094 -29.442 1.00 97.44 107 PRO A O 1
ATOM 838 N N . HIS A 1 108 ? 12.228 3.458 -27.421 1.00 97.19 108 HIS A N 1
ATOM 839 C CA . HIS A 1 108 ? 10.799 3.453 -27.756 1.00 97.19 108 HIS A CA 1
ATOM 840 C C . HIS A 1 108 ? 9.993 4.452 -26.913 1.00 97.19 108 HIS A C 1
ATOM 842 O O . HIS A 1 108 ? 8.768 4.358 -26.827 1.00 97.19 108 HIS A O 1
ATOM 848 N N . TRP A 1 109 ? 10.664 5.415 -26.283 1.00 96.94 109 TRP A N 1
ATOM 849 C CA . TRP A 1 109 ? 10.028 6.430 -25.454 1.00 96.94 109 TRP A CA 1
ATOM 850 C C . TRP A 1 109 ? 9.336 7.511 -26.303 1.00 96.94 109 TRP A C 1
ATOM 852 O O . TRP A 1 109 ? 9.870 7.907 -27.342 1.00 96.94 109 TRP A O 1
ATOM 862 N N . PRO A 1 110 ? 8.171 8.040 -25.881 1.00 96.00 110 PRO A N 1
ATOM 863 C CA . PRO A 1 110 ? 7.378 7.655 -24.705 1.00 96.00 110 PRO A CA 1
ATOM 864 C C . PRO A 1 110 ? 6.372 6.519 -24.955 1.00 96.00 110 PRO A C 1
ATOM 866 O O . PRO A 1 110 ? 5.607 6.174 -24.060 1.00 96.00 110 PRO A O 1
ATOM 869 N N . GLY A 1 111 ? 6.350 5.942 -26.163 1.00 97.25 111 GLY A N 1
ATOM 870 C CA . GLY A 1 111 ? 5.352 4.945 -26.568 1.00 97.25 111 GLY A CA 1
ATOM 871 C C . GLY A 1 111 ? 5.406 3.631 -25.783 1.00 97.25 111 GLY A C 1
ATOM 872 O O . GLY A 1 111 ? 4.368 3.022 -25.558 1.00 97.25 111 GLY A O 1
ATOM 873 N N . MET A 1 112 ? 6.593 3.221 -25.335 1.00 98.44 112 MET A N 1
ATOM 874 C CA . MET A 1 112 ? 6.802 2.053 -24.480 1.00 98.44 112 MET A CA 1
ATOM 875 C C . MET A 1 112 ? 7.125 2.515 -23.056 1.00 98.44 112 MET A C 1
ATOM 877 O O . MET A 1 112 ? 8.279 2.802 -22.720 1.00 98.44 112 MET A O 1
ATOM 881 N N . SER A 1 113 ? 6.085 2.603 -22.234 1.00 98.50 113 SER A N 1
ATOM 882 C CA . SER A 1 113 ? 6.135 3.048 -20.841 1.00 98.50 113 SER A CA 1
ATOM 883 C C . SER A 1 113 ? 5.320 2.118 -19.949 1.00 98.50 113 SER A C 1
ATOM 885 O O . SER A 1 113 ? 4.499 1.341 -20.434 1.00 98.50 113 SER A O 1
ATOM 887 N N . GLY A 1 114 ? 5.582 2.172 -18.649 1.00 98.50 114 GLY A N 1
ATOM 888 C CA . GLY A 1 114 ? 4.771 1.486 -17.660 1.00 98.50 114 GLY A CA 1
ATOM 889 C C . GLY A 1 114 ? 4.843 2.154 -16.295 1.00 98.50 114 GLY A C 1
ATOM 890 O O . GLY A 1 114 ? 5.657 3.051 -16.054 1.00 98.50 114 GLY A O 1
ATOM 891 N N . THR A 1 115 ? 3.972 1.695 -15.405 1.00 98.38 115 THR A N 1
ATOM 892 C CA . THR A 1 115 ? 3.793 2.231 -14.063 1.00 98.38 115 THR A CA 1
ATOM 893 C C . THR A 1 115 ? 3.756 1.105 -13.041 1.00 98.38 115 THR A C 1
ATOM 895 O O . THR A 1 115 ? 2.945 0.186 -13.153 1.00 98.38 115 THR A O 1
ATOM 898 N N . ILE A 1 116 ? 4.583 1.213 -12.002 1.00 98.25 116 ILE A N 1
ATOM 899 C CA . ILE A 1 116 ? 4.476 0.396 -10.789 1.00 98.25 116 ILE A CA 1
ATOM 900 C C . ILE A 1 116 ? 3.936 1.289 -9.672 1.00 98.25 116 ILE A C 1
ATOM 902 O O . ILE A 1 116 ? 4.509 2.339 -9.389 1.00 98.25 116 ILE A O 1
ATOM 906 N N . ASN A 1 117 ? 2.847 0.881 -9.026 1.00 91.31 117 ASN A N 1
ATOM 907 C CA . ASN A 1 117 ? 2.328 1.533 -7.827 1.00 91.31 117 ASN A CA 1
ATOM 908 C C . ASN A 1 117 ? 2.625 0.650 -6.616 1.00 91.31 117 ASN A C 1
ATOM 910 O O . ASN A 1 117 ? 2.034 -0.420 -6.456 1.00 91.31 117 ASN A O 1
ATOM 914 N N . ALA A 1 118 ? 3.552 1.098 -5.776 1.00 90.44 118 ALA A N 1
ATOM 915 C CA . ALA A 1 118 ? 3.959 0.397 -4.572 1.00 90.44 118 ALA A CA 1
ATOM 916 C C . ALA A 1 118 ? 3.183 0.916 -3.358 1.00 90.44 118 ALA A C 1
ATOM 918 O O . ALA A 1 118 ? 3.298 2.084 -2.989 1.00 90.44 118 ALA A O 1
ATOM 919 N N . GLY A 1 119 ? 2.404 0.047 -2.721 1.00 82.69 119 GLY A N 1
ATOM 920 C CA . GLY A 1 119 ? 1.807 0.308 -1.411 1.00 82.69 119 GLY A CA 1
ATOM 921 C C . GLY A 1 119 ? 2.590 -0.369 -0.288 1.00 82.69 119 GLY A C 1
ATOM 922 O O . GLY A 1 119 ? 3.495 -1.157 -0.527 1.00 82.69 119 GLY A O 1
ATOM 923 N N . PHE A 1 120 ? 2.197 -0.141 0.960 1.00 72.69 120 PHE A N 1
ATOM 924 C CA . PHE A 1 120 ? 2.759 -0.862 2.110 1.00 72.69 120 PHE A CA 1
ATOM 925 C C . PHE A 1 120 ? 2.167 -2.267 2.305 1.00 72.69 120 PHE A C 1
ATOM 927 O O . PHE A 1 120 ? 2.551 -2.979 3.228 1.00 72.69 120 PHE A O 1
ATOM 934 N N . GLY A 1 121 ? 1.194 -2.659 1.474 1.00 79.81 121 GLY A N 1
ATOM 935 C CA . GLY A 1 121 ? 0.423 -3.895 1.658 1.00 79.81 121 GLY A CA 1
ATOM 936 C C . GLY A 1 121 ? -0.662 -3.805 2.721 1.00 79.81 121 GLY A C 1
ATOM 937 O O . GLY A 1 121 ? -1.401 -4.764 2.92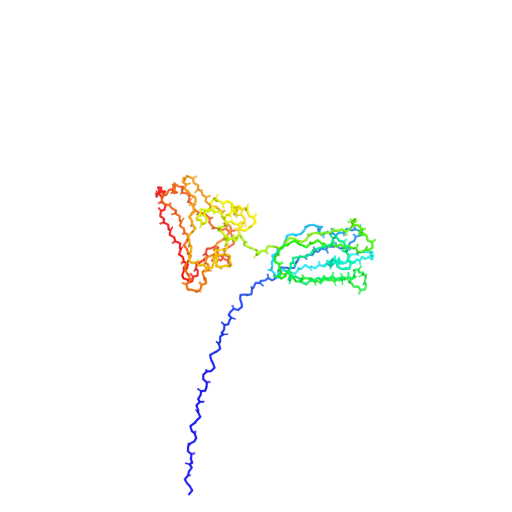1 1.00 79.81 121 GLY A O 1
ATOM 938 N N . TYR A 1 122 ? -0.792 -2.637 3.348 1.00 86.75 122 TYR A N 1
ATOM 939 C CA . TYR A 1 122 ? -1.821 -2.322 4.321 1.00 86.75 122 TYR A CA 1
ATOM 940 C C . TYR A 1 122 ? -2.399 -0.930 4.053 1.00 86.75 122 TYR A C 1
ATOM 942 O O . TYR A 1 122 ? -1.693 -0.024 3.607 1.00 86.75 122 TYR A O 1
ATOM 950 N N . LYS A 1 123 ? -3.679 -0.749 4.374 1.00 92.56 123 LYS A N 1
ATOM 951 C CA . LYS A 1 123 ? -4.289 0.553 4.633 1.00 92.56 123 LYS A CA 1
ATOM 952 C C . LYS A 1 123 ? -3.769 1.060 5.972 1.00 92.56 123 LYS A C 1
ATOM 954 O O . LYS A 1 123 ? -3.903 0.372 6.986 1.00 92.56 123 LYS A O 1
ATOM 959 N N . LEU A 1 124 ? -3.162 2.239 5.946 1.00 93.69 124 LEU A N 1
ATOM 960 C CA . LEU A 1 124 ? -2.524 2.858 7.101 1.00 93.69 124 LEU A CA 1
ATOM 961 C C . LEU A 1 124 ? -3.363 4.026 7.589 1.00 93.69 124 LEU A C 1
ATOM 963 O O . LEU A 1 124 ? -3.900 4.788 6.787 1.00 93.69 124 LEU A O 1
ATOM 967 N N . TRP A 1 125 ? -3.462 4.140 8.904 1.00 97.50 125 TRP A N 1
ATOM 968 C CA . TRP A 1 125 ? -4.073 5.284 9.559 1.00 97.50 125 TRP A CA 1
ATOM 969 C C . TRP A 1 125 ? -3.061 6.426 9.652 1.00 97.50 125 TRP A C 1
ATOM 971 O O . TRP A 1 125 ? -1.992 6.249 10.242 1.00 97.50 125 TRP A O 1
ATOM 981 N N . ASP A 1 126 ? -3.397 7.583 9.093 1.00 96.12 126 ASP A N 1
ATOM 982 C CA . ASP A 1 126 ? -2.590 8.806 9.184 1.00 96.12 126 ASP A CA 1
ATOM 983 C C . ASP A 1 126 ? -3.279 9.926 9.973 1.00 96.12 126 ASP A C 1
ATOM 985 O O . ASP A 1 126 ? -2.602 10.801 10.509 1.00 96.12 126 ASP A O 1
ATOM 989 N N . GLY A 1 127 ? -4.601 9.841 10.146 1.00 97.56 127 GLY A N 1
ATOM 990 C CA . GLY A 1 127 ? -5.365 10.729 11.014 1.00 97.56 127 GLY A CA 1
ATOM 991 C C . GLY A 1 127 ? -5.411 12.190 10.555 1.00 97.56 127 GLY A C 1
ATOM 992 O O . GLY A 1 127 ? -5.612 13.056 11.407 1.00 97.56 127 GLY A O 1
ATOM 993 N N . GLU A 1 128 ? -5.211 12.484 9.262 1.00 97.50 128 GLU A N 1
ATOM 994 C CA . GLU A 1 128 ? -5.224 13.866 8.743 1.00 97.50 128 GLU A CA 1
ATOM 995 C C . GLU A 1 128 ? -6.625 14.510 8.731 1.00 97.50 128 GLU A C 1
ATOM 997 O O . GLU A 1 128 ? -6.745 15.736 8.659 1.00 97.50 128 GLU A O 1
ATOM 1002 N N . GLY A 1 129 ? -7.683 13.698 8.800 1.00 97.50 129 GLY A N 1
ATOM 1003 C CA . GLY A 1 129 ? -9.075 14.128 8.906 1.00 97.50 129 GLY A CA 1
ATOM 1004 C C . GLY A 1 129 ? -9.456 14.558 10.323 1.00 97.50 129 GLY A C 1
ATOM 1005 O O . GLY A 1 129 ? -8.798 15.381 10.959 1.00 97.50 129 GLY A O 1
ATOM 1006 N N . ASP A 1 130 ? -10.556 14.015 10.842 1.00 98.00 130 ASP A N 1
ATOM 1007 C CA . ASP A 1 130 ? -10.954 14.261 12.235 1.00 98.00 130 ASP A CA 1
ATOM 1008 C C . ASP A 1 130 ? -10.081 13.535 13.285 1.00 98.00 130 ASP A C 1
ATOM 1010 O O . ASP A 1 130 ? -10.264 13.733 14.490 1.00 98.00 130 ASP A O 1
ATOM 1014 N N . GLY A 1 131 ? -9.144 12.691 12.839 1.00 97.69 131 GLY A N 1
ATOM 1015 C CA . GLY A 1 131 ? -8.192 11.959 13.669 1.00 97.69 131 GLY A CA 1
ATOM 1016 C C . GLY A 1 131 ? -8.795 10.832 14.508 1.00 97.69 131 GLY A C 1
ATOM 1017 O O . GLY A 1 131 ? -8.081 10.256 15.330 1.00 97.69 131 GLY A O 1
ATOM 1018 N N . ILE A 1 132 ? -10.083 10.502 14.335 1.00 98.25 132 ILE A N 1
ATOM 1019 C CA . ILE A 1 132 ? -10.771 9.520 15.187 1.00 98.25 132 ILE A CA 1
ATOM 1020 C C . ILE A 1 132 ? -11.770 8.611 14.459 1.00 98.25 132 ILE A C 1
ATOM 1022 O O . ILE A 1 132 ? -11.966 7.471 14.883 1.00 98.25 132 ILE A O 1
ATOM 1026 N N . SER A 1 133 ? -12.423 9.055 13.388 1.00 98.50 133 SER A N 1
ATOM 1027 C CA . SER A 1 133 ? -13.508 8.309 12.741 1.00 98.50 133 SER A CA 1
ATOM 1028 C C . SER A 1 133 ? -12.998 7.401 11.626 1.00 98.50 133 SER A C 1
ATOM 1030 O O . SER A 1 133 ? -12.422 7.871 10.647 1.00 98.50 133 SER A O 1
ATOM 1032 N N . TRP A 1 134 ? -13.279 6.095 11.717 1.00 98.56 134 TRP A N 1
ATOM 1033 C CA . TRP A 1 134 ? -12.921 5.117 10.679 1.00 98.56 134 TRP A CA 1
ATOM 1034 C C . TRP A 1 134 ? -13.471 5.500 9.300 1.00 98.56 134 TRP A C 1
ATOM 1036 O O . TRP A 1 134 ? -12.817 5.285 8.285 1.00 98.56 134 TRP A O 1
ATOM 1046 N N . ASN A 1 135 ? -14.692 6.038 9.251 1.00 97.75 135 ASN A N 1
ATOM 1047 C CA . ASN A 1 135 ? -15.397 6.392 8.017 1.00 97.75 135 ASN A CA 1
ATOM 1048 C C . ASN A 1 135 ? -15.070 7.794 7.476 1.00 97.75 135 ASN A C 1
ATOM 1050 O O . ASN A 1 135 ? -15.753 8.243 6.554 1.00 97.75 135 ASN A O 1
ATOM 1054 N N . ASP A 1 136 ? -14.069 8.479 8.025 1.00 98.38 136 ASP A N 1
ATOM 1055 C CA . ASP A 1 136 ? -13.489 9.662 7.395 1.00 98.38 136 ASP A CA 1
ATOM 1056 C C . ASP A 1 136 ? -12.317 9.224 6.508 1.00 98.38 136 ASP A C 1
ATOM 1058 O O . ASP A 1 136 ? -11.310 8.704 6.986 1.00 98.38 136 ASP A O 1
ATOM 1062 N N . ALA A 1 137 ? -12.469 9.395 5.192 1.00 97.88 137 ALA A N 1
ATOM 1063 C CA . ALA A 1 137 ? -11.463 8.980 4.219 1.00 97.88 137 ALA A CA 1
ATOM 1064 C C . ALA A 1 137 ? -10.132 9.721 4.402 1.00 97.88 137 ALA A C 1
ATOM 1066 O O . ALA A 1 137 ? -9.102 9.152 4.059 1.00 97.88 137 ALA A O 1
ATOM 1067 N N . LEU A 1 138 ? -10.158 10.937 4.959 1.00 97.75 138 LEU A N 1
ATOM 1068 C CA . LEU A 1 138 ? -8.965 11.746 5.213 1.00 97.75 138 LEU A CA 1
ATOM 1069 C C . LEU A 1 138 ? -8.112 11.219 6.376 1.00 97.75 138 LEU A C 1
ATOM 1071 O O . LEU A 1 138 ? -7.010 11.698 6.573 1.00 97.75 138 LEU A O 1
ATOM 1075 N N . ASN A 1 139 ? -8.596 10.249 7.158 1.00 98.50 139 ASN A N 1
ATOM 1076 C CA . ASN A 1 139 ? -7.793 9.600 8.201 1.00 98.50 139 ASN A CA 1
ATOM 1077 C C . ASN A 1 139 ? -6.984 8.393 7.699 1.00 98.50 139 ASN A C 1
ATOM 1079 O O . ASN A 1 139 ? -6.328 7.714 8.499 1.00 98.50 139 ASN A O 1
ATOM 1083 N N . TRP A 1 140 ? -7.080 8.078 6.408 1.00 96.81 140 TRP A N 1
ATOM 1084 C CA . TRP A 1 140 ? -6.386 6.957 5.794 1.00 96.81 140 TRP A CA 1
ATOM 1085 C C . TRP A 1 140 ? -5.371 7.452 4.784 1.00 96.81 140 TRP A C 1
ATOM 1087 O O . TRP A 1 140 ? -5.727 8.189 3.863 1.00 96.81 140 TRP A O 1
ATOM 1097 N N . PHE A 1 141 ? -4.157 6.909 4.857 1.00 90.56 141 PHE A N 1
ATOM 1098 C CA . PHE A 1 141 ? -3.107 7.212 3.897 1.00 90.56 141 PHE A CA 1
ATOM 1099 C C . PHE A 1 141 ? -3.587 6.983 2.460 1.00 90.56 141 PHE A C 1
ATOM 1101 O O . PHE A 1 141 ? -4.069 5.904 2.092 1.00 90.56 141 PHE A O 1
ATOM 1108 N N . GLY A 1 142 ? -3.465 8.026 1.639 1.00 87.00 142 GLY A N 1
ATOM 1109 C CA . GLY A 1 142 ? -3.998 8.047 0.277 1.00 87.00 142 GLY A CA 1
ATOM 1110 C C . GLY A 1 142 ? -5.483 8.415 0.182 1.00 87.00 142 GLY A C 1
ATOM 1111 O O . GLY A 1 142 ? -6.082 8.193 -0.868 1.00 87.00 142 GLY A O 1
ATOM 1112 N N . ASN A 1 143 ? -6.077 8.971 1.241 1.00 93.88 143 ASN A N 1
ATOM 1113 C CA . ASN A 1 143 ? -7.421 9.552 1.292 1.00 93.88 143 ASN A CA 1
ATOM 1114 C C . ASN A 1 143 ? -8.541 8.617 0.806 1.00 93.88 143 ASN A C 1
ATOM 1116 O O . ASN A 1 143 ? -9.476 9.033 0.116 1.00 93.88 143 ASN A O 1
ATOM 1120 N N . THR A 1 144 ? -8.433 7.325 1.123 1.00 93.25 144 THR A N 1
ATOM 1121 C CA . THR A 1 144 ? -9.391 6.298 0.689 1.00 93.25 144 THR A CA 1
ATOM 1122 C C . THR A 1 144 ? -9.701 5.314 1.808 1.00 93.25 144 THR A C 1
ATOM 1124 O O . THR A 1 144 ? -8.798 4.740 2.413 1.00 93.25 144 THR A O 1
ATOM 1127 N N . LEU A 1 145 ? -10.995 5.064 2.032 1.00 96.62 145 LEU A N 1
ATOM 1128 C CA . LEU A 1 145 ? -11.461 4.116 3.044 1.00 96.62 145 LEU A CA 1
ATOM 1129 C C . LEU A 1 145 ? -10.993 2.678 2.745 1.00 96.62 145 LEU A C 1
ATOM 1131 O O . LEU A 1 145 ? -10.949 2.284 1.574 1.00 96.62 145 LEU A O 1
ATOM 1135 N N . PRO A 1 146 ? -10.710 1.867 3.780 1.00 97.00 146 PRO A N 1
ATOM 1136 C CA . PRO A 1 146 ? -10.521 0.431 3.627 1.00 97.00 146 PRO A CA 1
ATOM 1137 C C . PRO A 1 146 ? -11.783 -0.263 3.104 1.00 97.00 146 PRO A C 1
ATOM 1139 O O . PRO A 1 146 ? -12.906 0.067 3.492 1.00 97.00 146 PRO A O 1
ATOM 1142 N N . SER A 1 147 ? -11.578 -1.261 2.253 1.00 95.12 147 SER A N 1
ATOM 1143 C CA . SER A 1 147 ? -12.589 -2.144 1.676 1.00 95.12 147 SER A CA 1
ATOM 1144 C C . SER A 1 147 ? -12.438 -3.585 2.179 1.00 95.12 147 SER A C 1
ATOM 1146 O O . SER A 1 147 ? -11.470 -3.930 2.855 1.00 95.12 147 SER A O 1
ATOM 1148 N N . ALA A 1 148 ? -13.366 -4.464 1.790 1.00 95.06 148 ALA A N 1
ATOM 1149 C CA . ALA A 1 148 ? -13.380 -5.865 2.217 1.00 95.06 148 ALA A CA 1
ATOM 1150 C C . ALA A 1 148 ? -12.133 -6.674 1.813 1.00 95.06 148 ALA A C 1
ATOM 1152 O O . ALA A 1 148 ? -11.846 -7.693 2.432 1.00 95.06 148 ALA A O 1
ATOM 1153 N N . THR A 1 149 ? -11.390 -6.244 0.791 1.00 90.38 149 THR A N 1
ATOM 1154 C CA . THR A 1 149 ? -10.148 -6.906 0.364 1.00 90.38 149 THR A CA 1
ATOM 1155 C C . THR A 1 149 ? -8.910 -6.352 1.059 1.00 90.38 149 THR A C 1
ATOM 1157 O O . THR A 1 149 ? -7.856 -6.987 1.030 1.00 90.38 149 THR A O 1
ATOM 1160 N N . ASP A 1 150 ? -9.017 -5.191 1.702 1.00 92.38 150 ASP A N 1
ATOM 1161 C CA . ASP A 1 150 ? -7.868 -4.497 2.265 1.00 92.38 150 ASP A CA 1
ATOM 1162 C C . ASP A 1 150 ? -7.451 -5.080 3.612 1.00 92.38 150 ASP A C 1
ATOM 1164 O O . ASP A 1 150 ? -8.275 -5.363 4.485 1.00 92.38 150 ASP A O 1
ATOM 1168 N N . SER A 1 151 ? -6.141 -5.219 3.788 1.00 92.19 151 SER A N 1
ATOM 1169 C CA . SER A 1 151 ? -5.527 -5.426 5.094 1.00 92.19 151 SER A CA 1
ATOM 1170 C C . SER A 1 151 ? -5.255 -4.064 5.729 1.00 92.19 151 SER A C 1
ATOM 1172 O O . SER A 1 151 ? -4.810 -3.151 5.046 1.00 92.19 151 SER A O 1
ATOM 1174 N N . VAL A 1 152 ? -5.510 -3.903 7.022 1.00 96.44 152 VAL A N 1
ATOM 1175 C CA . VAL A 1 152 ? -5.333 -2.647 7.766 1.00 96.44 152 VAL A CA 1
ATOM 1176 C C . VAL A 1 152 ? -4.194 -2.794 8.768 1.00 96.44 152 VAL A C 1
ATOM 1178 O O . VAL A 1 152 ? -4.114 -3.802 9.472 1.00 96.44 152 VAL A O 1
ATOM 1181 N N . LEU A 1 153 ? -3.345 -1.774 8.873 1.00 95.56 153 LEU A N 1
ATOM 1182 C CA . LEU A 1 153 ? -2.331 -1.658 9.916 1.00 95.56 153 LEU A CA 1
ATOM 1183 C C . LEU A 1 153 ? -2.531 -0.340 10.669 1.00 95.56 153 LEU A C 1
ATOM 1185 O O . LEU A 1 153 ? -2.406 0.745 10.107 1.00 95.56 153 LEU A O 1
ATOM 1189 N N . LEU A 1 154 ? -2.836 -0.451 11.959 1.00 97.69 154 LEU A N 1
ATOM 1190 C CA . LEU A 1 154 ? -2.858 0.668 12.891 1.00 97.69 154 LEU A CA 1
ATOM 1191 C C . LEU A 1 154 ? -1.535 0.658 13.663 1.00 97.69 154 LEU A C 1
ATOM 1193 O O . LEU A 1 154 ? -1.319 -0.203 14.519 1.00 97.69 154 LEU A O 1
ATOM 1197 N N . ASN A 1 155 ? -0.637 1.584 13.334 1.00 95.81 155 ASN A N 1
ATOM 1198 C CA . ASN A 1 155 ? 0.666 1.759 13.977 1.00 95.81 155 ASN A CA 1
ATOM 1199 C C . ASN A 1 155 ? 0.922 3.246 14.293 1.00 95.81 155 ASN A C 1
ATOM 1201 O O . ASN A 1 155 ? 0.041 4.085 14.123 1.00 95.81 155 ASN A O 1
ATOM 1205 N N . ASN A 1 156 ? 2.124 3.579 14.761 1.00 95.62 156 ASN A N 1
ATOM 1206 C CA . ASN A 1 156 ? 2.521 4.955 15.075 1.00 95.62 156 ASN A CA 1
ATOM 1207 C C . ASN A 1 156 ? 3.437 5.594 14.016 1.00 95.62 156 ASN A C 1
ATOM 1209 O O . ASN A 1 156 ? 4.215 6.483 14.351 1.00 95.62 156 ASN A O 1
ATOM 1213 N N . GLU A 1 157 ? 3.387 5.134 12.763 1.00 90.50 157 GLU A N 1
ATOM 1214 C CA . GLU A 1 157 ? 4.247 5.657 11.691 1.00 90.50 157 GLU A CA 1
ATOM 1215 C C . GLU A 1 157 ? 3.901 7.108 11.340 1.00 90.50 157 GLU A C 1
ATOM 1217 O O . GLU A 1 157 ? 4.782 7.965 11.325 1.00 90.50 157 GLU A O 1
ATOM 1222 N N . PHE A 1 158 ? 2.611 7.392 11.139 1.00 92.75 158 PHE A N 1
ATOM 1223 C CA . PHE A 1 158 ? 2.112 8.733 10.814 1.00 92.75 158 PHE A CA 1
ATOM 1224 C C . PHE A 1 158 ? 1.548 9.475 12.032 1.00 92.75 158 PHE A C 1
ATOM 1226 O O . PHE A 1 158 ? 1.627 10.699 12.105 1.00 92.75 158 PHE A O 1
ATOM 1233 N N . VAL A 1 159 ? 1.046 8.736 13.029 1.00 97.44 159 VAL A N 1
ATOM 1234 C CA . VAL A 1 159 ? 0.521 9.288 14.289 1.00 97.44 159 VAL A CA 1
ATOM 1235 C C . VAL A 1 159 ? 1.441 8.875 15.452 1.00 97.44 159 VAL A C 1
ATOM 1237 O O . VAL A 1 159 ? 1.243 7.808 16.043 1.00 97.44 159 VAL A O 1
ATOM 1240 N N . PRO A 1 160 ? 2.461 9.680 15.823 1.00 96.31 160 PRO A N 1
ATOM 1241 C CA . PRO A 1 160 ? 3.540 9.268 16.733 1.00 96.31 160 PRO A CA 1
ATOM 1242 C C . PRO A 1 160 ? 3.171 9.339 18.231 1.00 96.31 160 PRO A C 1
ATOM 1244 O O . PRO A 1 160 ? 4.035 9.522 19.090 1.00 96.31 160 PRO A O 1
ATOM 1247 N N . PHE A 1 161 ? 1.887 9.219 18.568 1.00 97.88 161 PHE A N 1
ATOM 1248 C CA . PHE A 1 161 ? 1.359 9.256 19.935 1.00 97.88 161 PHE A CA 1
ATOM 1249 C C . PHE A 1 161 ? 0.181 8.288 20.101 1.00 97.88 161 PHE A C 1
ATOM 1251 O O . PHE A 1 161 ? -0.273 7.674 19.143 1.00 97.88 161 PHE A O 1
ATOM 1258 N N . THR A 1 162 ? -0.319 8.122 21.326 1.00 98.56 162 THR A N 1
ATOM 1259 C CA . THR A 1 162 ? -1.509 7.295 21.595 1.00 98.56 162 THR A CA 1
ATOM 1260 C C . THR A 1 162 ? -2.742 7.842 20.877 1.00 98.56 162 THR A C 1
ATOM 1262 O O . THR A 1 162 ? -3.045 9.024 21.026 1.00 98.56 162 THR A O 1
ATOM 1265 N N . TYR A 1 163 ? -3.488 6.992 20.168 1.00 98.69 163 TYR A N 1
ATOM 1266 C CA . TYR A 1 163 ? -4.705 7.402 19.460 1.00 98.69 163 TYR A CA 1
ATOM 1267 C C . TYR A 1 163 ? -5.828 6.362 19.528 1.00 98.69 163 TYR A C 1
ATOM 1269 O O . TYR A 1 163 ? -5.648 5.222 19.970 1.00 98.69 163 TYR A O 1
ATOM 1277 N N . VAL A 1 164 ? -7.015 6.801 19.112 1.00 98.62 164 VAL A N 1
ATOM 1278 C CA . VAL A 1 164 ? -8.253 6.023 19.098 1.00 98.62 164 VAL A CA 1
ATOM 1279 C C . VAL A 1 164 ? -8.821 6.042 17.687 1.00 98.62 164 VAL A C 1
ATOM 1281 O O . VAL A 1 164 ? -8.891 7.098 17.071 1.00 98.62 164 VAL A O 1
ATOM 1284 N N . VAL A 1 165 ? -9.275 4.888 17.213 1.00 98.75 165 VAL A N 1
ATOM 1285 C CA . VAL A 1 165 ? -10.031 4.730 15.973 1.00 98.75 165 VAL A CA 1
ATOM 1286 C C . VAL A 1 165 ? -11.416 4.199 16.325 1.00 98.75 165 VAL A C 1
ATOM 1288 O O . VAL A 1 165 ? -11.563 3.101 16.864 1.00 98.75 165 VAL A O 1
ATOM 1291 N N . ASN A 1 166 ? -12.447 4.979 16.026 1.00 98.75 166 ASN A N 1
ATOM 1292 C CA . ASN A 1 166 ? -13.840 4.625 16.251 1.00 98.75 166 ASN A CA 1
ATOM 1293 C C . ASN A 1 166 ? -14.445 4.049 14.968 1.00 98.75 166 ASN A C 1
ATOM 1295 O O . ASN A 1 166 ? -14.527 4.729 13.945 1.00 98.75 166 ASN A O 1
ATOM 1299 N N . LEU A 1 167 ? -14.908 2.801 15.036 1.00 98.69 167 LEU A N 1
ATOM 1300 C CA . LEU A 1 167 ? -15.684 2.182 13.966 1.00 98.69 167 LEU A CA 1
ATOM 1301 C C . LEU A 1 167 ? -17.050 2.877 13.807 1.00 98.69 167 LEU A C 1
ATOM 1303 O O . LEU A 1 167 ? -17.570 3.441 14.781 1.00 98.69 167 LEU A O 1
ATOM 1307 N N . PRO A 1 168 ? -17.650 2.816 12.602 1.00 98.19 168 PRO A N 1
ATOM 1308 C CA . PRO A 1 168 ? -18.851 3.575 12.272 1.00 98.19 168 PRO A CA 1
ATOM 1309 C C . PRO A 1 168 ? -20.032 3.257 13.192 1.00 98.19 168 PRO A C 1
ATOM 1311 O O . PRO A 1 168 ? -20.220 2.116 13.625 1.00 98.19 168 PRO A O 1
ATOM 1314 N N . THR A 1 169 ? -20.857 4.269 13.455 1.00 97.69 169 THR A N 1
ATOM 1315 C CA . THR A 1 169 ? -22.142 4.120 14.151 1.00 97.69 169 THR A CA 1
ATOM 1316 C C . THR A 1 169 ? -23.259 3.718 13.177 1.00 97.69 169 THR A C 1
ATOM 1318 O O . THR A 1 169 ? -23.081 3.713 11.959 1.00 97.69 169 THR A O 1
ATOM 1321 N N . GLY A 1 170 ? -24.434 3.380 13.709 1.00 97.12 170 GLY A N 1
ATOM 1322 C CA . GLY A 1 170 ? -25.590 2.920 12.945 1.00 97.12 170 GLY A CA 1
ATOM 1323 C C . GLY A 1 170 ? -25.538 1.432 12.599 1.00 97.12 170 GLY A C 1
ATOM 1324 O O . GLY A 1 170 ? -24.725 0.670 13.126 1.00 97.12 170 GLY A O 1
ATOM 1325 N N . ALA A 1 171 ? -26.430 1.016 11.699 1.00 96.88 171 ALA A N 1
ATOM 1326 C CA . ALA A 1 171 ? -26.508 -0.354 11.195 1.00 96.88 171 ALA A CA 1
ATOM 1327 C C . ALA A 1 171 ? -25.448 -0.597 10.099 1.00 96.88 171 ALA A C 1
ATOM 1329 O O . ALA A 1 171 ? -25.776 -0.821 8.935 1.00 96.88 171 ALA A O 1
ATOM 1330 N N . VAL A 1 172 ? -24.168 -0.484 10.466 1.00 97.12 172 VAL A N 1
ATOM 1331 C CA . VAL A 1 172 ? -23.019 -0.642 9.566 1.00 97.12 172 VAL A CA 1
ATOM 1332 C C . VAL A 1 172 ? -22.154 -1.826 9.996 1.00 97.12 172 VAL A C 1
ATOM 1334 O O . VAL A 1 172 ? -21.758 -1.920 11.156 1.00 97.12 172 VAL A O 1
ATOM 1337 N N . ASN A 1 173 ? -21.830 -2.699 9.040 1.00 97.75 173 ASN A N 1
ATOM 1338 C CA . ASN A 1 173 ? -20.782 -3.709 9.173 1.00 97.75 173 ASN A CA 1
ATOM 1339 C C . ASN A 1 173 ? -19.512 -3.204 8.481 1.00 97.75 173 ASN A C 1
ATOM 1341 O O . ASN A 1 173 ? -19.497 -3.083 7.254 1.00 97.75 173 ASN A O 1
ATOM 1345 N N . THR A 1 174 ? -18.454 -2.926 9.237 1.00 98.19 174 THR A N 1
ATOM 1346 C CA . THR A 1 174 ? -17.132 -2.692 8.642 1.00 98.19 174 THR A CA 1
ATOM 1347 C C . THR A 1 174 ? -16.539 -4.030 8.220 1.00 98.19 174 THR A C 1
ATOM 1349 O O . THR A 1 174 ? -16.437 -4.934 9.043 1.00 98.19 174 THR A O 1
ATOM 1352 N N . VAL A 1 175 ? -16.130 -4.165 6.957 1.00 97.94 175 VAL A N 1
ATOM 1353 C CA . VAL A 1 175 ? -15.573 -5.415 6.417 1.00 97.94 175 VAL A CA 1
ATOM 1354 C C . VAL A 1 175 ? -14.178 -5.162 5.864 1.00 97.94 175 VAL A C 1
ATOM 1356 O O . VAL A 1 175 ? -14.014 -4.263 5.043 1.00 97.94 175 VAL A O 1
ATOM 1359 N N . ILE A 1 176 ? -13.202 -5.960 6.299 1.00 97.44 176 ILE A N 1
ATOM 1360 C CA . ILE A 1 176 ? -11.791 -5.914 5.875 1.00 97.44 176 ILE A CA 1
ATOM 1361 C C . ILE A 1 176 ? -11.195 -7.325 5.843 1.00 97.44 176 ILE A C 1
ATOM 1363 O O . ILE A 1 176 ? -11.688 -8.226 6.524 1.00 97.44 176 ILE A O 1
ATOM 1367 N N . SER A 1 177 ? -10.115 -7.520 5.083 1.00 95.19 177 SER A N 1
ATOM 1368 C CA . SER A 1 177 ? -9.480 -8.837 4.956 1.00 95.19 177 SER A CA 1
ATOM 1369 C C . SER A 1 177 ? -8.627 -9.184 6.172 1.00 95.19 177 SER A C 1
ATOM 1371 O O . SER A 1 177 ? -8.598 -10.335 6.597 1.00 95.19 177 SER A O 1
ATOM 1373 N N . LYS A 1 178 ? -7.971 -8.181 6.760 1.00 94.25 178 LYS A N 1
ATOM 1374 C CA . LYS A 1 178 ? -7.098 -8.324 7.928 1.00 94.25 178 LYS A CA 1
ATOM 1375 C C . LYS A 1 178 ? -6.996 -7.010 8.689 1.00 94.25 178 LYS A C 1
ATOM 1377 O O . LYS A 1 178 ? -7.062 -5.944 8.086 1.00 94.25 178 LYS A O 1
ATOM 1382 N N . ILE A 1 179 ? -6.765 -7.075 9.995 1.00 96.88 179 ILE A N 1
ATOM 1383 C CA . ILE A 1 179 ? -6.365 -5.935 10.814 1.00 96.88 179 ILE A CA 1
ATOM 1384 C C . ILE A 1 179 ? -5.233 -6.297 11.766 1.00 96.88 179 ILE A C 1
ATOM 1386 O O . ILE A 1 179 ? -5.246 -7.336 12.430 1.00 96.88 179 ILE A O 1
ATOM 1390 N N . ILE A 1 180 ? -4.254 -5.403 11.837 1.00 96.00 180 ILE A N 1
ATOM 1391 C CA . ILE A 1 180 ? -3.140 -5.451 12.771 1.00 96.00 180 ILE A CA 1
ATOM 1392 C C . ILE A 1 180 ? -3.170 -4.169 13.603 1.00 96.00 180 ILE A C 1
ATOM 1394 O O . ILE A 1 180 ? -3.127 -3.071 13.053 1.00 96.00 180 ILE A O 1
ATOM 1398 N N . ILE A 1 181 ? -3.219 -4.307 14.926 1.00 97.75 181 ILE A N 1
ATOM 1399 C CA . ILE A 1 181 ? -3.048 -3.201 15.874 1.00 97.75 181 ILE A CA 1
ATOM 1400 C C . ILE A 1 181 ? -1.662 -3.350 16.496 1.00 97.75 181 ILE A C 1
ATOM 1402 O O . ILE A 1 181 ? -1.452 -4.245 17.318 1.00 97.75 181 ILE A O 1
ATOM 1406 N N . GLN A 1 182 ? -0.716 -2.505 16.086 1.00 96.19 182 GLN A N 1
ATOM 1407 C CA . GLN A 1 182 ? 0.693 -2.595 16.469 1.00 96.19 182 GLN A CA 1
ATOM 1408 C C . GLN A 1 182 ? 1.236 -1.240 16.944 1.00 96.19 182 GLN A C 1
ATOM 1410 O O . GLN A 1 182 ? 1.913 -0.533 16.192 1.00 96.19 182 GLN A O 1
ATOM 1415 N N . PRO A 1 183 ? 0.956 -0.867 18.201 1.00 95.50 183 PRO A N 1
ATOM 1416 C CA . PRO A 1 183 ? 1.537 0.327 18.796 1.00 95.50 183 PRO A CA 1
ATOM 1417 C C . PRO A 1 183 ? 3.056 0.227 18.915 1.00 95.50 183 PRO A C 1
ATOM 1419 O O . PRO A 1 183 ? 3.609 -0.843 19.166 1.00 95.50 183 PRO A O 1
ATOM 1422 N N . ALA A 1 184 ? 3.719 1.371 18.789 1.00 90.56 184 ALA A N 1
ATOM 1423 C CA . ALA A 1 184 ? 5.108 1.546 19.177 1.00 90.56 184 ALA A CA 1
ATOM 1424 C C . ALA A 1 184 ? 5.190 2.085 20.609 1.00 90.56 184 ALA A C 1
ATOM 1426 O O . ALA A 1 184 ? 4.424 2.972 20.996 1.00 90.56 184 ALA A O 1
ATOM 1427 N N . ASP A 1 185 ? 6.153 1.596 21.387 1.00 89.94 185 ASP A N 1
ATOM 1428 C CA . ASP A 1 185 ? 6.425 2.087 22.736 1.00 89.94 185 ASP A CA 1
ATOM 1429 C C . ASP A 1 185 ? 6.635 3.614 22.752 1.00 89.94 185 ASP A C 1
ATOM 1431 O O . ASP A 1 185 ? 7.347 4.143 21.896 1.00 89.94 185 ASP A O 1
ATOM 1435 N N . PRO A 1 186 ? 6.069 4.345 23.734 1.00 96.56 186 PRO A N 1
ATOM 1436 C CA . PRO A 1 186 ? 5.271 3.878 24.876 1.00 96.56 186 PRO A CA 1
ATOM 1437 C C . PRO A 1 186 ? 3.745 3.907 24.632 1.00 96.56 186 PRO A C 1
ATOM 1439 O O . PRO A 1 186 ? 2.970 3.886 25.589 1.00 96.56 186 PRO A O 1
ATOM 1442 N N . ASN A 1 187 ? 3.304 4.035 23.382 1.00 98.06 187 ASN A N 1
ATOM 1443 C CA . ASN A 1 187 ? 1.934 4.401 23.036 1.00 98.06 187 ASN A CA 1
ATOM 1444 C C . ASN A 1 187 ? 0.945 3.233 23.121 1.00 98.06 187 ASN A C 1
ATOM 1446 O O . ASN A 1 187 ? 1.316 2.064 23.049 1.00 98.06 187 ASN A O 1
ATOM 1450 N N . PHE A 1 188 ? -0.338 3.580 23.233 1.00 98.62 188 PHE A N 1
ATOM 1451 C CA . PHE A 1 188 ? -1.467 2.672 23.050 1.00 98.62 188 PHE A CA 1
ATOM 1452 C C . PHE A 1 188 ? -2.206 3.009 21.753 1.00 98.62 188 PHE A C 1
ATOM 1454 O O . PHE A 1 188 ? -2.241 4.165 21.334 1.00 98.62 188 PHE A O 1
ATOM 1461 N N . ILE A 1 189 ? -2.840 2.012 21.140 1.00 98.81 189 ILE A N 1
ATOM 1462 C CA . ILE A 1 189 ? -3.770 2.222 20.024 1.00 98.81 189 ILE A CA 1
ATOM 1463 C C . ILE A 1 189 ? -5.070 1.507 20.358 1.00 98.81 189 ILE A C 1
ATOM 1465 O O . ILE A 1 189 ? -5.069 0.304 20.632 1.00 98.81 189 ILE A O 1
ATOM 1469 N N . TYR A 1 190 ? -6.171 2.254 20.333 1.00 98.75 190 TYR A N 1
ATOM 1470 C CA . TYR A 1 190 ? -7.505 1.742 20.624 1.00 98.75 190 TYR A CA 1
ATOM 1471 C C . TYR A 1 190 ? -8.324 1.651 19.339 1.00 98.75 190 TYR A C 1
ATOM 1473 O O . TYR A 1 190 ? -8.478 2.646 18.639 1.00 98.75 190 TYR A O 1
ATOM 1481 N N . LEU A 1 191 ? -8.895 0.484 19.058 1.00 98.75 191 LEU A N 1
ATOM 1482 C CA . LEU A 1 191 ? -9.942 0.298 18.060 1.00 98.75 191 LEU A CA 1
ATOM 1483 C C . LEU A 1 191 ? -11.266 0.039 18.778 1.00 98.75 191 LEU A C 1
ATOM 1485 O O . LEU A 1 191 ? -11.431 -0.985 19.444 1.00 98.75 191 LEU A O 1
ATOM 1489 N N . ASN A 1 192 ? -12.219 0.950 18.623 1.00 98.56 192 ASN A N 1
ATOM 1490 C CA . ASN A 1 192 ? -13.495 0.884 19.320 1.00 98.56 192 ASN A CA 1
ATOM 1491 C C . ASN A 1 192 ? -14.618 0.530 18.349 1.00 98.56 192 ASN A C 1
ATOM 1493 O O . ASN A 1 192 ? -14.940 1.308 17.450 1.00 98.56 192 ASN A O 1
ATOM 1497 N N . LEU A 1 193 ? -15.287 -0.599 18.583 1.00 98.12 193 LEU A N 1
ATOM 1498 C CA . LEU A 1 193 ? -16.625 -0.823 18.049 1.00 98.12 193 LEU A CA 1
ATOM 1499 C C . LEU A 1 193 ? -17.617 -0.098 18.962 1.00 98.12 193 LEU A C 1
ATOM 1501 O O . LEU A 1 193 ? -17.959 -0.587 20.036 1.00 98.12 193 LEU A O 1
ATOM 1505 N N . THR A 1 194 ? -17.992 1.116 18.564 1.00 97.31 194 THR A N 1
ATOM 1506 C CA . THR A 1 194 ? -18.695 2.079 19.423 1.00 97.31 194 THR A CA 1
ATOM 1507 C C . THR A 1 194 ? -20.126 1.652 19.766 1.00 97.31 194 THR A C 1
ATOM 1509 O O . THR A 1 194 ? -20.763 0.915 19.016 1.00 97.31 194 THR A O 1
ATOM 1512 N N . SER A 1 195 ? -20.681 2.183 20.861 1.00 97.06 195 SER A N 1
ATOM 1513 C CA . SER A 1 195 ? -22.075 1.926 21.277 1.00 97.06 195 SER A CA 1
ATOM 1514 C C . SER A 1 195 ? -23.135 2.441 20.317 1.00 97.06 195 SER A C 1
ATOM 1516 O O . SER A 1 195 ? -24.267 1.962 20.333 1.00 97.06 195 SER A O 1
ATOM 1518 N N . GLY A 1 196 ? -22.766 3.375 19.441 1.00 97.25 196 GLY A N 1
ATOM 1519 C CA . GLY A 1 196 ? -23.624 3.796 18.346 1.00 97.25 196 GLY A CA 1
ATOM 1520 C C . GLY A 1 196 ? -23.745 2.753 17.234 1.00 97.25 196 GLY A C 1
ATOM 1521 O O . GLY A 1 196 ? -24.665 2.874 16.433 1.00 97.25 196 GLY A O 1
ATOM 1522 N N . ASN A 1 197 ? -22.857 1.755 17.145 1.00 98.00 197 ASN A N 1
ATOM 1523 C CA . ASN A 1 197 ? -22.981 0.675 16.168 1.00 98.00 197 ASN A CA 1
ATOM 1524 C C . ASN A 1 197 ? -24.058 -0.321 16.618 1.00 98.00 197 ASN A C 1
ATOM 1526 O O . ASN A 1 197 ? -23.946 -0.924 17.684 1.00 98.00 197 ASN A O 1
ATOM 1530 N N . THR A 1 198 ? -25.094 -0.488 15.802 1.00 97.62 198 THR A N 1
ATOM 1531 C CA . THR A 1 198 ? -26.253 -1.343 16.097 1.00 97.62 198 THR A CA 1
ATOM 1532 C C . THR A 1 198 ? -26.341 -2.565 15.184 1.00 97.62 198 THR A C 1
ATOM 1534 O O . THR A 1 198 ? -27.329 -3.299 15.241 1.00 97.62 198 THR A O 1
ATOM 1537 N N . ASN A 1 199 ? -25.335 -2.801 14.335 1.00 97.75 199 ASN A N 1
ATOM 1538 C CA . ASN A 1 199 ? -25.345 -3.900 13.377 1.00 97.75 199 ASN A CA 1
ATOM 1539 C C . ASN A 1 199 ? -24.816 -5.201 13.986 1.00 97.75 199 ASN A C 1
ATOM 1541 O O . ASN A 1 199 ? -23.878 -5.191 14.779 1.00 97.75 199 ASN A O 1
ATOM 1545 N N . ASN A 1 200 ? -25.360 -6.337 13.553 1.00 94.62 200 ASN A N 1
ATOM 1546 C CA . ASN A 1 200 ? -24.863 -7.660 13.922 1.00 94.62 200 ASN A CA 1
ATOM 1547 C C . ASN A 1 200 ? -24.526 -8.457 12.642 1.00 94.62 200 ASN A C 1
ATOM 1549 O O . ASN A 1 200 ? -25.456 -8.888 11.956 1.00 94.62 200 ASN A O 1
ATOM 1553 N N . PRO A 1 201 ? -23.238 -8.631 12.275 1.00 95.56 201 PRO A N 1
ATOM 1554 C CA . PRO A 1 201 ? -22.030 -8.143 12.957 1.00 95.56 201 PRO A CA 1
ATOM 1555 C C . PRO A 1 201 ? -21.718 -6.664 12.658 1.00 95.56 201 PRO A C 1
ATOM 1557 O O . PRO A 1 201 ? -21.964 -6.185 11.554 1.00 95.56 201 PRO A O 1
ATOM 1560 N N . GLY A 1 202 ? -21.129 -5.940 13.614 1.00 96.44 202 GLY A N 1
ATOM 1561 C CA . GLY A 1 202 ? -20.644 -4.562 13.408 1.00 96.44 202 GLY A CA 1
ATOM 1562 C C . GLY A 1 202 ? -19.248 -4.469 12.774 1.00 96.44 202 GLY A C 1
ATOM 1563 O O . GLY A 1 202 ? -18.898 -3.455 12.171 1.00 96.44 202 GLY A O 1
ATOM 1564 N N . LEU A 1 203 ? -18.458 -5.539 12.883 1.00 97.75 203 LEU A N 1
ATOM 1565 C CA . LEU A 1 203 ? -17.133 -5.686 12.283 1.00 97.75 203 LEU A CA 1
ATOM 1566 C C . LEU A 1 203 ? -16.970 -7.128 11.793 1.00 97.75 203 LEU A C 1
ATOM 1568 O O . LEU A 1 203 ? -17.191 -8.071 12.552 1.00 97.75 203 LEU A O 1
ATOM 1572 N N . THR A 1 204 ? -16.544 -7.290 10.546 1.00 97.50 204 THR A N 1
ATOM 1573 C CA . THR A 1 204 ? -16.170 -8.566 9.936 1.00 97.50 204 THR A CA 1
ATOM 1574 C C . THR A 1 204 ? -14.725 -8.474 9.467 1.00 97.50 204 THR A C 1
ATOM 1576 O O . THR A 1 204 ? -14.385 -7.608 8.664 1.00 97.50 204 THR A O 1
ATOM 1579 N N . VAL A 1 205 ? -13.876 -9.369 9.968 1.00 97.00 205 VAL A N 1
ATOM 1580 C CA . VAL A 1 205 ? -12.464 -9.449 9.587 1.00 97.00 205 VAL A CA 1
ATOM 1581 C C . VAL A 1 205 ? -12.196 -10.846 9.052 1.00 97.00 205 VAL A C 1
ATOM 1583 O O . VAL A 1 205 ? -12.466 -11.821 9.755 1.00 97.00 205 VAL A O 1
ATOM 1586 N N . GLY A 1 206 ? -11.680 -10.939 7.830 1.00 93.12 206 GLY A N 1
ATOM 1587 C CA . GLY A 1 206 ? -11.115 -12.183 7.325 1.00 93.12 206 GLY A CA 1
ATOM 1588 C C . GLY A 1 206 ? -11.064 -12.302 5.810 1.00 93.12 206 GLY A C 1
ATOM 1589 O O . GLY A 1 206 ? -11.840 -11.684 5.082 1.00 93.12 206 GLY A O 1
ATOM 1590 N N . ASN A 1 207 ? -10.159 -13.156 5.340 1.00 85.88 207 ASN A N 1
ATOM 1591 C CA . ASN A 1 207 ? -9.945 -13.460 3.920 1.00 85.88 207 ASN A CA 1
ATOM 1592 C C . ASN A 1 207 ? -10.268 -14.927 3.562 1.00 85.88 207 ASN A C 1
ATOM 1594 O O . ASN A 1 207 ? -10.029 -15.356 2.435 1.00 85.88 207 ASN A O 1
ATOM 1598 N N . SER A 1 208 ? -10.849 -15.684 4.501 1.00 85.19 208 SER A N 1
ATOM 1599 C CA . SER A 1 208 ? -11.117 -17.132 4.403 1.00 85.19 208 SER A CA 1
ATOM 1600 C C . SER A 1 208 ? -9.872 -18.033 4.368 1.00 85.19 208 SER A C 1
ATOM 1602 O O . SER A 1 208 ? -10.008 -19.240 4.164 1.00 85.19 208 SER A O 1
ATOM 1604 N N . ASP A 1 209 ? -8.675 -17.492 4.599 1.00 82.06 209 ASP A N 1
ATOM 1605 C CA . ASP A 1 209 ? -7.449 -18.268 4.765 1.00 82.06 209 ASP A CA 1
ATOM 1606 C C . ASP A 1 209 ? -7.279 -18.693 6.228 1.00 82.06 209 ASP A C 1
ATOM 1608 O O . ASP A 1 209 ? -6.890 -17.923 7.099 1.00 82.06 209 ASP A O 1
ATOM 1612 N N . SER A 1 210 ? -7.531 -19.971 6.504 1.00 80.75 210 SER A N 1
ATOM 1613 C CA . SER A 1 210 ? -7.410 -20.529 7.855 1.00 80.75 210 SER A CA 1
ATOM 1614 C C . SER A 1 210 ? -5.973 -20.631 8.383 1.00 80.75 210 SER A C 1
ATOM 1616 O O . SER A 1 210 ? -5.788 -20.962 9.554 1.00 80.75 210 SER A O 1
ATOM 1618 N N . LEU A 1 211 ? -4.955 -20.445 7.535 1.00 75.81 211 LEU A N 1
ATOM 1619 C CA . LEU A 1 211 ? -3.552 -20.596 7.931 1.00 75.81 211 LEU A CA 1
ATOM 1620 C C . LEU A 1 211 ? -2.970 -19.325 8.547 1.00 75.81 211 LEU A C 1
ATOM 1622 O O . LEU A 1 211 ? -1.946 -19.394 9.228 1.00 75.81 211 LEU A O 1
ATOM 1626 N N . ASN A 1 212 ? -3.613 -18.181 8.325 1.00 77.81 212 ASN A N 1
ATOM 1627 C CA . ASN A 1 212 ? -3.125 -16.885 8.756 1.00 77.81 212 ASN A CA 1
ATOM 1628 C C . ASN A 1 212 ? -4.111 -16.236 9.725 1.00 77.81 212 ASN A C 1
ATOM 1630 O O . ASN A 1 212 ? -5.323 -16.316 9.570 1.00 77.81 212 ASN A O 1
ATOM 1634 N N . ALA A 1 213 ? -3.579 -15.584 10.758 1.00 86.31 213 ALA A N 1
ATOM 1635 C CA . ALA A 1 213 ? -4.408 -14.756 11.618 1.00 86.31 213 ALA A CA 1
ATOM 1636 C C . ALA A 1 213 ? -4.827 -13.489 10.858 1.00 86.31 213 ALA A C 1
ATOM 1638 O O . ALA A 1 213 ? -3.977 -12.787 10.295 1.00 86.31 213 ALA A O 1
ATOM 1639 N N . ASP A 1 214 ? -6.121 -13.183 10.910 1.00 93.25 214 ASP A N 1
ATOM 1640 C CA . ASP A 1 214 ? -6.697 -12.000 10.269 1.00 93.25 214 ASP A CA 1
ATOM 1641 C C . ASP A 1 214 ? -6.932 -10.852 11.259 1.00 93.25 214 ASP A C 1
ATOM 1643 O O . ASP A 1 214 ? -7.011 -9.697 10.860 1.00 93.25 214 ASP A O 1
ATOM 1647 N N . PHE A 1 215 ? -6.988 -11.132 12.562 1.00 95.81 215 PHE A N 1
ATOM 1648 C CA . PHE A 1 215 ? -7.110 -10.115 13.607 1.00 95.81 215 PHE A CA 1
ATOM 1649 C C . PHE A 1 215 ? -5.951 -10.265 14.594 1.00 95.81 215 PHE A C 1
ATOM 1651 O O . PHE A 1 215 ? -5.945 -11.171 15.426 1.00 95.81 215 PHE A O 1
ATOM 1658 N N . LEU A 1 216 ? -4.960 -9.374 14.499 1.00 94.69 216 LEU A N 1
ATOM 1659 C CA . LEU A 1 216 ? -3.798 -9.351 15.386 1.00 94.69 216 LEU A CA 1
ATOM 1660 C C . LEU A 1 216 ? -3.802 -8.091 16.252 1.00 94.69 216 LEU A C 1
ATOM 1662 O O . LEU A 1 216 ? -3.959 -6.978 15.754 1.00 94.69 216 LEU A O 1
ATOM 1666 N N . ILE A 1 217 ? -3.573 -8.271 17.550 1.00 96.44 217 ILE A N 1
ATOM 1667 C CA . ILE A 1 217 ? -3.424 -7.186 18.522 1.00 96.44 217 ILE A CA 1
ATOM 1668 C C . ILE A 1 217 ? -2.106 -7.419 19.258 1.00 96.44 217 ILE A C 1
ATOM 1670 O O . ILE A 1 217 ? -1.949 -8.431 19.940 1.00 96.44 217 ILE A O 1
ATOM 1674 N N . TYR A 1 218 ? -1.151 -6.511 19.079 1.00 92.81 218 TYR A N 1
ATOM 1675 C CA . TYR A 1 218 ? 0.155 -6.555 19.736 1.00 92.81 218 TYR A CA 1
ATOM 1676 C C . TYR A 1 218 ? 0.107 -5.847 21.098 1.00 92.81 218 TYR A C 1
ATOM 1678 O O . TYR A 1 218 ? -0.931 -5.332 21.522 1.00 92.81 218 TYR A O 1
ATOM 1686 N N . GLU A 1 219 ? 1.235 -5.840 21.811 1.00 92.00 219 GLU A N 1
ATOM 1687 C CA . GLU A 1 219 ? 1.372 -5.161 23.100 1.00 92.00 219 GLU A CA 1
ATOM 1688 C C . GLU A 1 219 ? 0.877 -3.700 23.030 1.00 92.00 219 GLU A C 1
ATOM 1690 O O . GLU A 1 219 ? 1.147 -2.990 22.065 1.00 92.00 219 GLU A O 1
ATOM 1695 N N . ARG A 1 220 ? 0.111 -3.270 24.048 1.00 96.62 220 ARG A N 1
ATOM 1696 C CA . ARG A 1 220 ? -0.582 -1.960 24.138 1.00 96.62 220 ARG A CA 1
ATOM 1697 C C . ARG A 1 220 ? -1.663 -1.703 23.075 1.00 96.62 220 ARG A C 1
ATOM 1699 O O . ARG A 1 220 ? -2.267 -0.628 23.068 1.00 96.62 220 ARG A O 1
ATOM 1706 N N . GLY A 1 221 ? -1.937 -2.660 22.191 1.00 98.12 221 GLY A N 1
ATOM 1707 C CA . GLY A 1 221 ? -3.088 -2.623 21.298 1.00 98.12 221 GLY A CA 1
ATOM 1708 C C . GLY A 1 221 ? -4.351 -3.001 22.066 1.00 98.12 221 GLY A C 1
ATOM 1709 O O . GLY A 1 221 ? -4.340 -3.918 22.888 1.00 98.12 221 GLY A O 1
ATOM 1710 N N . VAL A 1 222 ? -5.451 -2.296 21.817 1.00 98.62 222 VAL A N 1
ATOM 1711 C CA . VAL A 1 222 ? -6.721 -2.543 22.503 1.00 98.62 222 VAL A CA 1
ATOM 1712 C C . VAL A 1 222 ? -7.850 -2.558 21.486 1.00 98.62 222 VAL A C 1
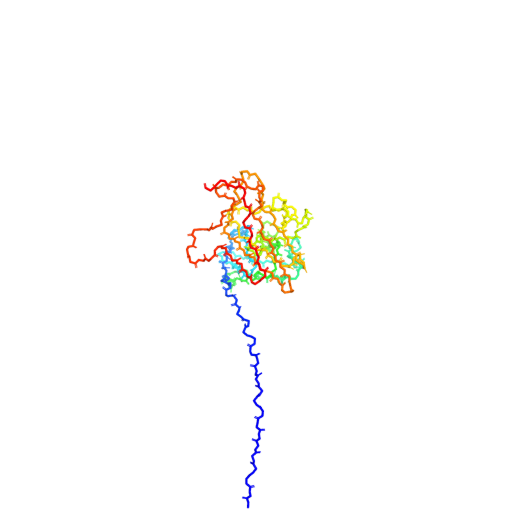ATOM 1714 O O . VAL A 1 222 ? -8.060 -1.582 20.775 1.00 98.62 222 VAL A O 1
ATOM 1717 N N . PHE A 1 223 ? -8.620 -3.644 21.453 1.00 98.50 223 PHE A N 1
ATOM 1718 C CA . PHE A 1 223 ? -9.932 -3.660 20.810 1.00 98.50 223 PHE A CA 1
ATOM 1719 C C . PHE A 1 223 ? -11.019 -3.601 21.883 1.00 98.50 223 PHE A C 1
ATOM 1721 O O . PHE A 1 223 ? -11.031 -4.427 22.798 1.00 98.50 223 PHE A O 1
ATOM 1728 N N . GLN A 1 224 ? -11.932 -2.636 21.780 1.00 97.94 224 GLN A N 1
ATOM 1729 C CA . GLN A 1 224 ? -13.069 -2.502 22.689 1.00 97.94 224 GLN A CA 1
ATOM 1730 C C . GLN A 1 224 ? -14.368 -2.698 21.916 1.00 97.94 224 GLN A C 1
ATOM 1732 O O . GLN A 1 224 ? -14.744 -1.867 21.091 1.00 97.94 224 GLN A O 1
ATOM 1737 N N . ASN A 1 225 ? -15.082 -3.785 22.212 1.00 96.25 225 ASN A N 1
ATOM 1738 C CA . ASN A 1 225 ? -16.452 -3.947 21.746 1.00 96.25 225 ASN A CA 1
ATOM 1739 C C . ASN A 1 225 ? -17.416 -3.313 22.751 1.00 96.25 225 ASN A C 1
ATOM 1741 O O . ASN A 1 225 ? -17.616 -3.834 23.846 1.00 96.25 225 ASN A O 1
ATOM 1745 N N . GLN A 1 226 ? -18.006 -2.192 22.355 1.00 96.19 226 GLN A N 1
ATOM 1746 C CA . GLN A 1 226 ? -19.047 -1.484 23.089 1.00 96.19 226 GLN A CA 1
ATOM 1747 C C . GLN A 1 226 ? -20.350 -1.409 22.284 1.00 96.19 226 GLN A C 1
ATOM 1749 O O . GLN A 1 226 ? -21.194 -0.590 22.630 1.00 96.19 226 GLN A O 1
ATOM 1754 N N . SER A 1 227 ? -20.505 -2.216 21.223 1.00 96.62 227 SER A N 1
ATOM 1755 C CA . SER A 1 227 ? -21.641 -2.142 20.291 1.00 96.62 227 SER A CA 1
ATOM 1756 C C . SER A 1 227 ? -23.001 -2.171 20.989 1.00 96.62 227 SER A C 1
ATOM 1758 O O . SER A 1 227 ? -23.218 -2.896 21.958 1.00 96.62 227 SER A O 1
ATOM 1760 N N . GLY A 1 228 ? -23.933 -1.383 20.453 1.00 95.56 228 GLY A N 1
ATOM 1761 C CA . GLY A 1 228 ? -25.347 -1.383 20.826 1.00 95.56 228 GLY A CA 1
ATOM 1762 C C . GLY A 1 228 ? -26.182 -2.391 20.030 1.00 95.56 228 GLY A C 1
ATOM 1763 O O . GLY A 1 228 ? -27.406 -2.272 19.998 1.00 95.56 228 GLY A O 1
ATOM 1764 N N . ALA A 1 229 ? -25.544 -3.338 19.337 1.00 91.44 229 ALA A N 1
ATOM 1765 C CA . ALA A 1 229 ? -26.225 -4.373 18.572 1.00 91.44 229 ALA A CA 1
ATOM 1766 C C . ALA A 1 229 ? -27.008 -5.314 19.499 1.00 91.44 229 ALA A C 1
ATOM 1768 O O . ALA A 1 229 ? -26.562 -5.645 20.599 1.00 91.44 229 ALA A O 1
ATOM 1769 N N . ALA A 1 230 ? -28.182 -5.760 19.049 1.00 84.94 230 ALA A N 1
ATOM 1770 C CA . ALA A 1 230 ? -28.920 -6.797 19.758 1.00 84.94 230 ALA A CA 1
ATOM 1771 C C . ALA A 1 230 ? -28.157 -8.132 19.674 1.00 84.94 230 ALA A C 1
ATOM 1773 O O . ALA A 1 230 ? -27.666 -8.500 18.600 1.00 84.94 230 ALA A O 1
ATOM 1774 N N . ALA A 1 231 ? -28.061 -8.812 20.820 1.00 72.31 231 ALA A N 1
ATOM 1775 C CA . ALA A 1 231 ? -27.460 -10.139 20.951 1.00 72.31 231 ALA A CA 1
ATOM 1776 C C . ALA A 1 231 ? -28.275 -11.218 20.226 1.00 72.31 231 ALA A C 1
ATOM 1778 O O . ALA A 1 231 ? -29.524 -11.113 20.224 1.00 72.31 231 ALA A O 1
#

Radius of gyration: 24.42 Å; chains: 1; bounding box: 83×37×75 Å

Secondary structure (DSSP, 8-state):
-PPP----------------------EEEEEEETTEEESSEEEEETT-EEEEEE-SS-EEEEE-TTTSBTBB--TTSPPEEEEEBTTB-EEEEE--S-EEEEEE-GGGTTTSEEEEEEE-SSEEB---SSSSBTT-GGGBTTS----TT-EEEE-SSS--S-EEEEPPPBS--EEESEEEE-PPTT--EEEEE-TTB--SSSEEE--S-TTS-SEEE-TTEEEEE------

pLDDT: mean 90.0, std 15.86, range [38.38, 98.81]

Foldseek 3Di:
DDDDDDDDDDDPPPPPPPPPDPPPAAEAEWEDDPLETVV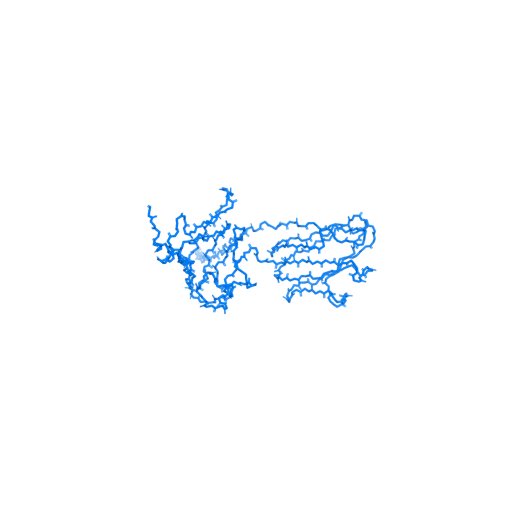QEAEEEQQHKYKYFYDDDKWKKWQDCVQPPPWHDDPPADTDIGIPHPVGGIDMDHRHDAAKTKIATVVSPPSYIGIYGYDNQAWEFQCCDVNAELPQLRRTVVSHHADQAGAHEYECPNPVAAGYHEQDADQAEAHYAAYEYYYDPPYAYEYEPAQRHAHVVNYHYHDPDPVDHRYYADPNYYYYYNYVHDD

Sequence (231 aa):
MKKGNYFFPFLLLFALFFSSNLAFSTIHTINVSSNVFTPDNLNVIVGDTVRFQWIDGFHTTTCDPMILAGTSHPIGADPWDAVMSSGTPIYEYVVTVPGTYIYGCQPHWPGMSGTINAGFGYKLWDGEGDGISWNDALNWFGNTLPSATDSVLLNNEFVPFTYVVNLPTGAVNTVISKIIIQPADPNFIYLNLTSGNTNNPGLTVGNSDSLNADFLIYERGVFQNQSGAAA